Protein AF-A0A0P7ZWJ6-F1 (afdb_monomer_lite)

pLDDT: mean 78.64, std 19.69, range [28.39, 96.44]

Foldseek 3Di:
DDDDDDDDDDDDDPDDDPDPDDPPDDDPLQPQFDVVLLVVLLVLLQCLLVPPDPVSVVVSLVVSLVSVVPGDPSLADQDDPDDGPPPVLLVVLLVQLSVVLNCQQQLVDDDDDDSVVSHDHVVVVDGGSSVSSRVSSVVSSVVVVVVVVVVVVVVVVVVVVVPPPDDDPDLLVVQVCCLVPVVVCQQVPAFLAVPDPPTHTNSNLSVVVSVCVVVVHDDDLVNSCVVVVHDSVSSVCCVVPPNVVVVVVVVVVSD

Sequence (255 aa):
MDKFERSMGQEMGQTMSSSPQSRTAKMTHEDKCPPEIHEQLKDIFRRALQAESPEECKRLRREGLNMMMNAPKECFWRGYAPHYEEDLLYVDASLDAWDYIERKIYGDIRGSGTAEEKAYDPDKGDASPLTLWNINCKGAYEDNRQERRDLIQETRLEAGEMAQADDEPSRLEKVRQEFELDPTGALKTNFVRQTPPPPITVQSVLLRIYDYASCGEKWTLKRLAEEFNVSPGVMNGAWSRTIRPLLAQMGDRLC

Structure (mmCIF, N/CA/C/O backbone):
data_AF-A0A0P7ZWJ6-F1
#
_entry.id   AF-A0A0P7ZWJ6-F1
#
loop_
_atom_site.group_PDB
_atom_site.id
_atom_site.type_symbol
_atom_site.label_atom_id
_atom_site.label_alt_id
_atom_site.label_comp_id
_atom_site.label_asym_id
_atom_site.label_entity_id
_atom_site.label_seq_id
_atom_site.pdbx_PDB_ins_code
_atom_site.Cartn_x
_atom_site.Cartn_y
_atom_site.Cartn_z
_atom_site.occupancy
_atom_site.B_iso_or_equiv
_atom_site.auth_seq_id
_atom_site.auth_comp_id
_atom_site.auth_asym_id
_atom_site.auth_atom_id
_atom_site.pdbx_PDB_model_num
ATOM 1 N N . MET A 1 1 ? -52.910 55.884 5.438 1.00 39.28 1 MET A N 1
ATOM 2 C CA . MET A 1 1 ? -51.696 56.540 4.916 1.00 39.28 1 MET A CA 1
ATOM 3 C C . MET A 1 1 ? -50.565 56.209 5.865 1.00 39.28 1 MET A C 1
ATOM 5 O O . MET A 1 1 ? -50.786 56.206 7.069 1.00 39.28 1 MET A O 1
ATOM 9 N N . ASP A 1 2 ? -49.456 55.776 5.288 1.00 36.66 2 ASP A N 1
ATOM 10 C CA . ASP A 1 2 ? -48.720 54.570 5.665 1.00 36.66 2 ASP A CA 1
ATOM 11 C C . ASP A 1 2 ? -47.867 54.606 6.936 1.00 36.66 2 ASP A C 1
ATOM 13 O O . ASP A 1 2 ? -47.360 55.640 7.369 1.00 36.66 2 ASP A O 1
ATOM 17 N N . LYS A 1 3 ? -47.723 53.407 7.516 1.00 40.66 3 LYS A N 1
ATOM 18 C CA . LYS A 1 3 ? -46.881 53.083 8.667 1.00 40.66 3 LYS A CA 1
ATOM 19 C C . LYS A 1 3 ? -45.453 52.766 8.221 1.00 40.66 3 LYS A C 1
ATOM 21 O O . LYS A 1 3 ? -45.231 51.991 7.298 1.00 40.66 3 LYS A O 1
ATOM 26 N N . PHE A 1 4 ? -44.516 53.333 8.970 1.00 38.31 4 PHE A N 1
ATOM 27 C CA . PHE A 1 4 ? -43.123 52.921 9.097 1.00 38.31 4 PHE A CA 1
ATOM 28 C C . PHE A 1 4 ? -43.006 51.459 9.544 1.00 38.31 4 PHE A C 1
ATOM 30 O O . PHE A 1 4 ? -43.559 51.120 10.585 1.00 38.31 4 PHE A O 1
ATOM 37 N N . GLU A 1 5 ? -42.174 50.667 8.867 1.00 45.62 5 GLU A N 1
ATOM 38 C CA . GLU A 1 5 ? -41.465 49.534 9.471 1.00 45.62 5 GLU A CA 1
ATOM 39 C C . GLU A 1 5 ? -40.077 49.371 8.833 1.00 45.62 5 GLU A C 1
ATOM 41 O O . GLU A 1 5 ? -39.897 49.440 7.618 1.00 45.62 5 GLU A O 1
ATOM 46 N N . ARG A 1 6 ? -39.081 49.215 9.710 1.00 40.50 6 ARG A N 1
ATOM 47 C CA . ARG A 1 6 ? -37.692 48.868 9.404 1.00 40.50 6 ARG A CA 1
ATOM 48 C C . ARG A 1 6 ? -37.638 47.412 8.949 1.00 40.50 6 ARG A C 1
ATOM 50 O O . ARG A 1 6 ? -38.261 46.572 9.586 1.00 40.50 6 ARG A O 1
ATOM 57 N N . SER A 1 7 ? -36.774 47.087 7.992 1.00 37.03 7 SER A N 1
ATOM 58 C CA . SER A 1 7 ? -36.207 45.740 7.936 1.00 37.03 7 SER A CA 1
ATOM 59 C C . SER A 1 7 ? -34.775 45.772 7.418 1.00 37.03 7 SER A C 1
ATOM 61 O O . SER A 1 7 ? -34.486 46.325 6.358 1.00 37.03 7 SER A O 1
ATOM 63 N N . MET A 1 8 ? -33.885 45.216 8.238 1.00 37.03 8 MET A N 1
ATOM 64 C CA . MET A 1 8 ? -32.505 44.891 7.916 1.00 37.03 8 MET A CA 1
ATOM 65 C C . MET A 1 8 ? -32.507 43.658 7.008 1.00 37.03 8 MET A C 1
ATOM 67 O O . MET A 1 8 ? -33.021 42.614 7.398 1.00 37.03 8 MET A O 1
ATOM 71 N N . GLY A 1 9 ? -31.928 43.775 5.814 1.00 34.34 9 GLY A N 1
ATOM 72 C CA . GLY A 1 9 ? -31.655 42.643 4.930 1.00 34.34 9 GLY A CA 1
ATOM 73 C C . GLY A 1 9 ? -30.191 42.240 5.044 1.00 34.34 9 GLY A C 1
ATOM 74 O O . GLY A 1 9 ? -29.324 42.944 4.536 1.00 34.34 9 GLY A O 1
ATOM 75 N N . GLN A 1 10 ? -29.947 41.139 5.752 1.00 36.03 10 GLN A N 1
ATOM 76 C CA . GLN A 1 10 ? -28.667 40.448 5.890 1.00 36.03 10 GLN A CA 1
ATOM 77 C C . GLN A 1 10 ? -28.171 39.842 4.569 1.00 36.03 10 GLN A C 1
ATOM 79 O O . GLN A 1 10 ? -28.947 39.339 3.758 1.00 36.03 10 GLN A O 1
ATOM 84 N N . GLU A 1 11 ? -26.846 39.840 4.442 1.00 35.62 11 GLU A N 1
ATOM 85 C CA . GLU A 1 11 ? -26.024 39.017 3.558 1.00 35.62 11 GLU A CA 1
ATOM 86 C C . GLU A 1 11 ? -26.292 37.516 3.745 1.00 35.62 11 GLU A C 1
ATOM 88 O O . GLU A 1 11 ? -26.314 37.057 4.881 1.00 35.62 11 GLU A O 1
ATOM 93 N N . MET A 1 12 ? -26.389 36.757 2.647 1.00 37.91 12 MET A N 1
ATOM 94 C CA . MET A 1 12 ? -25.885 35.379 2.473 1.00 37.91 12 MET A CA 1
ATOM 95 C C . MET A 1 12 ? -25.783 35.167 0.947 1.00 37.91 12 MET A C 1
ATOM 97 O O . MET A 1 12 ? -26.774 35.287 0.238 1.00 37.91 12 MET A O 1
ATOM 101 N N . GLY A 1 13 ? -24.613 35.008 0.329 1.00 32.47 13 GLY A N 1
ATOM 102 C CA . GLY A 1 13 ? -23.620 33.992 0.654 1.00 32.47 13 GLY A CA 1
ATOM 103 C C . GLY A 1 13 ? -23.947 32.711 -0.119 1.00 32.47 13 GLY A C 1
ATOM 104 O O . GLY A 1 13 ? -24.379 31.733 0.474 1.00 32.47 13 GLY A O 1
ATOM 105 N N . GLN A 1 14 ? -23.794 32.726 -1.450 1.00 29.70 14 GLN A N 1
ATOM 106 C CA . GLN A 1 14 ? -23.803 31.506 -2.264 1.00 29.70 14 GLN A CA 1
ATOM 107 C C . GLN A 1 14 ? -22.479 30.769 -2.041 1.00 29.70 14 GLN A C 1
ATOM 109 O O . GLN A 1 14 ? -21.495 31.006 -2.737 1.00 29.70 14 GLN A O 1
ATOM 114 N N . THR A 1 15 ? -22.442 29.885 -1.051 1.00 32.25 15 THR A N 1
ATOM 115 C CA . THR A 1 15 ? -21.405 28.860 -0.943 1.00 32.25 15 THR A CA 1
ATOM 116 C C . THR A 1 15 ? -21.879 27.620 -1.690 1.00 32.25 15 THR A C 1
ATOM 118 O O . THR A 1 15 ? -22.895 27.007 -1.361 1.00 32.25 15 THR A O 1
ATOM 121 N N . MET A 1 16 ? -21.148 27.265 -2.748 1.00 30.73 16 MET A N 1
ATOM 122 C CA . MET A 1 16 ? -21.316 25.989 -3.430 1.00 30.73 16 MET A CA 1
ATOM 123 C C . MET A 1 16 ? -20.999 24.862 -2.445 1.00 30.73 16 MET A C 1
ATOM 125 O O . MET A 1 16 ? -19.859 24.686 -2.022 1.00 30.73 16 MET A O 1
ATOM 129 N N . SER A 1 17 ? -22.030 24.109 -2.075 1.00 28.95 17 SER A N 1
ATOM 130 C CA . SER A 1 17 ? -21.909 22.837 -1.376 1.00 28.95 17 SER A CA 1
ATOM 131 C C . SER A 1 17 ? -21.446 21.779 -2.378 1.00 28.95 17 SER A C 1
ATOM 133 O O . SER A 1 17 ? -22.243 21.223 -3.134 1.00 28.95 17 SER A O 1
ATOM 135 N N . SER A 1 18 ? -20.144 21.509 -2.420 1.00 28.77 18 SER A N 1
ATOM 136 C CA . SER A 1 18 ? -19.614 20.282 -3.010 1.00 28.77 18 SER A CA 1
ATOM 137 C C . SER A 1 18 ? -19.770 19.153 -1.990 1.00 28.77 18 SER A C 1
ATOM 139 O O . SER A 1 18 ? -18.940 18.944 -1.109 1.00 28.77 18 SER A O 1
ATOM 141 N N . SER A 1 19 ? -20.881 18.425 -2.098 1.00 28.39 19 SER A N 1
ATOM 142 C CA . SER A 1 19 ? -21.042 17.125 -1.440 1.00 28.39 19 SER A CA 1
ATOM 143 C C . SER A 1 19 ? -19.984 16.145 -1.973 1.00 28.39 19 SER A C 1
ATOM 145 O O . SER A 1 19 ? -19.849 16.031 -3.196 1.00 28.39 19 SER A O 1
ATOM 147 N N . PRO A 1 20 ? -19.257 15.403 -1.120 1.00 36.00 20 PRO A N 1
ATOM 148 C CA . PRO A 1 20 ? -18.399 14.331 -1.591 1.00 36.00 20 PRO A CA 1
ATOM 149 C C . PRO A 1 20 ? -19.284 13.189 -2.090 1.00 36.00 20 PRO A C 1
ATOM 151 O O . PRO A 1 20 ? -20.004 12.543 -1.329 1.00 36.00 20 PRO A O 1
ATOM 154 N N . GLN A 1 21 ? -19.255 12.974 -3.404 1.00 33.72 21 GLN A N 1
ATOM 155 C CA . GLN A 1 21 ? -19.899 11.841 -4.046 1.00 33.72 21 GLN A CA 1
ATOM 156 C C . GLN A 1 21 ? -19.338 10.540 -3.473 1.00 33.72 21 GLN A C 1
ATOM 158 O O . GLN A 1 21 ? -18.137 10.273 -3.516 1.00 33.72 21 GLN A O 1
ATOM 163 N N . SER A 1 22 ? -20.265 9.739 -2.956 1.00 38.66 22 SER A N 1
ATOM 164 C CA . SER A 1 22 ? -20.103 8.344 -2.575 1.00 38.66 22 SER A CA 1
ATOM 165 C C . SER A 1 22 ? -19.371 7.573 -3.683 1.00 38.66 22 SER A C 1
ATOM 167 O O . SER A 1 22 ? -19.931 7.285 -4.742 1.00 38.66 22 SER A O 1
ATOM 169 N N . ARG A 1 23 ? -18.088 7.267 -3.463 1.00 35.44 23 ARG A N 1
ATOM 170 C CA . ARG A 1 23 ? -17.309 6.361 -4.314 1.00 35.44 23 ARG A CA 1
ATOM 171 C C . ARG A 1 23 ? -17.569 4.925 -3.867 1.00 35.44 23 ARG A C 1
ATOM 173 O O . ARG A 1 23 ? -16.736 4.310 -3.216 1.00 35.44 23 ARG A O 1
ATOM 180 N N . THR A 1 24 ? -18.705 4.354 -4.250 1.00 41.38 24 THR A N 1
ATOM 181 C CA . THR A 1 24 ? -18.837 2.890 -4.295 1.00 41.38 24 THR A CA 1
ATOM 182 C C . THR A 1 24 ? -18.151 2.385 -5.562 1.00 41.38 24 THR A C 1
ATOM 184 O O . THR A 1 24 ? -18.790 2.149 -6.589 1.00 41.38 24 THR A O 1
ATOM 187 N N . ALA A 1 25 ? -16.822 2.271 -5.514 1.00 35.44 25 ALA A N 1
ATOM 188 C CA . ALA A 1 25 ? -16.060 1.542 -6.516 1.00 35.44 25 ALA A CA 1
ATOM 189 C C . ALA A 1 25 ? -16.210 0.040 -6.238 1.00 35.44 25 ALA A C 1
ATOM 191 O O . ALA A 1 25 ? -15.808 -0.447 -5.185 1.00 35.44 25 ALA A O 1
ATOM 192 N N . LYS A 1 26 ? -16.802 -0.696 -7.185 1.00 39.00 26 LYS A N 1
ATOM 193 C CA . LYS A 1 26 ? -16.874 -2.163 -7.166 1.00 39.00 26 LYS A CA 1
ATOM 194 C C . LYS A 1 26 ? -15.449 -2.738 -7.173 1.00 39.00 26 LYS A C 1
ATOM 196 O O . LYS A 1 26 ? -14.786 -2.706 -8.208 1.00 39.00 26 LYS A O 1
ATOM 201 N N . MET A 1 27 ? -14.976 -3.244 -6.034 1.00 41.53 27 MET A N 1
ATOM 202 C CA . MET A 1 27 ? -13.703 -3.962 -5.918 1.00 41.53 27 MET A CA 1
ATOM 203 C C . MET A 1 27 ? -13.916 -5.446 -6.235 1.00 41.53 27 MET A C 1
ATOM 205 O O . MET A 1 27 ? -14.435 -6.205 -5.433 1.00 41.53 27 MET A O 1
ATOM 209 N N . THR A 1 28 ? -13.486 -5.890 -7.414 1.00 41.62 28 THR A N 1
ATOM 210 C CA . THR A 1 28 ? -13.572 -7.294 -7.859 1.00 41.62 28 THR A CA 1
ATOM 211 C C . THR A 1 28 ? -12.384 -8.144 -7.386 1.00 41.62 28 THR A C 1
ATOM 213 O O . THR A 1 28 ? -11.823 -8.916 -8.158 1.00 41.62 28 THR A O 1
ATOM 216 N N . HIS A 1 29 ? -11.959 -7.988 -6.131 1.00 41.78 29 HIS A N 1
ATOM 217 C CA . HIS A 1 29 ? -10.869 -8.788 -5.552 1.00 41.78 29 HIS A CA 1
ATOM 218 C C . HIS A 1 29 ? -11.116 -9.191 -4.084 1.00 41.78 29 HIS A C 1
ATOM 220 O O . HIS A 1 29 ? -10.176 -9.605 -3.409 1.00 41.78 29 HIS A O 1
ATOM 226 N N . GLU A 1 30 ? -12.361 -9.066 -3.603 1.00 46.19 30 GLU A N 1
ATOM 227 C CA . GLU A 1 30 ? -12.740 -9.230 -2.188 1.00 46.19 30 GLU A CA 1
ATOM 228 C C . GLU A 1 30 ? -12.826 -10.692 -1.699 1.00 46.19 30 GLU A C 1
ATOM 230 O O . GLU A 1 30 ? -12.721 -10.934 -0.501 1.00 46.19 30 GLU A O 1
ATOM 235 N N . ASP A 1 31 ? -12.892 -11.694 -2.577 1.00 52.22 31 ASP A N 1
ATOM 236 C CA . ASP A 1 31 ? -13.190 -13.078 -2.161 1.00 52.22 31 ASP A CA 1
ATOM 237 C C . ASP A 1 31 ? -11.956 -13.908 -1.754 1.00 52.22 31 ASP A C 1
ATOM 239 O O . ASP A 1 31 ? -11.751 -15.024 -2.238 1.00 52.22 31 ASP A O 1
ATOM 243 N N . LYS A 1 32 ? -11.084 -13.378 -0.889 1.00 69.00 32 LYS A N 1
ATOM 244 C CA . LYS A 1 32 ? -9.974 -14.175 -0.318 1.00 69.00 32 LYS A CA 1
ATOM 245 C C . LYS A 1 32 ? -9.931 -14.229 1.201 1.00 69.00 32 LYS A C 1
ATOM 247 O O . LYS A 1 32 ? -9.350 -15.174 1.731 1.00 69.00 32 LYS A O 1
ATOM 252 N N . CYS A 1 33 ? -10.535 -13.270 1.897 1.00 79.81 33 CYS A N 1
ATOM 253 C CA . CYS A 1 33 ? -10.648 -13.362 3.345 1.00 79.81 33 CYS A CA 1
ATOM 254 C C . CYS A 1 33 ? -11.874 -14.209 3.715 1.00 79.81 33 CYS A C 1
ATOM 256 O O . CYS A 1 33 ? -12.955 -13.953 3.181 1.00 79.81 33 CYS A O 1
ATOM 258 N N . PRO A 1 34 ? -11.743 -15.196 4.616 1.00 85.94 34 PRO A N 1
ATOM 259 C CA . PRO A 1 34 ? -12.895 -15.935 5.115 1.00 85.94 34 PRO A CA 1
ATOM 260 C C . PRO A 1 34 ? -13.941 -14.982 5.727 1.00 85.94 34 PRO A C 1
ATOM 262 O O . PRO A 1 34 ? -13.582 -14.171 6.592 1.00 85.94 34 PRO A O 1
ATOM 265 N N . PRO A 1 35 ? -15.223 -15.053 5.317 1.00 86.38 35 PRO A N 1
ATOM 266 C CA . PRO A 1 35 ? -16.276 -14.169 5.825 1.00 86.38 35 PRO A CA 1
ATOM 267 C C . PRO A 1 35 ? -16.446 -14.274 7.347 1.00 86.38 35 PRO A C 1
ATOM 269 O O . PRO A 1 35 ? -16.821 -13.302 8.000 1.00 86.38 35 PRO A O 1
ATOM 272 N N . GLU A 1 36 ? -16.088 -15.414 7.937 1.00 91.56 36 GLU A N 1
ATOM 273 C CA . GLU A 1 36 ? -16.132 -15.643 9.379 1.00 91.56 36 GLU A CA 1
ATOM 274 C C . GLU A 1 36 ? -15.223 -14.681 10.154 1.00 91.56 36 GLU A C 1
ATOM 276 O O . GLU A 1 36 ? -15.578 -14.265 11.254 1.00 91.56 36 GLU A O 1
ATOM 281 N N . ILE A 1 37 ? -14.073 -14.289 9.591 1.00 91.38 37 ILE A N 1
ATOM 282 C CA . ILE A 1 37 ? -13.154 -13.338 10.237 1.00 91.38 37 ILE A CA 1
ATOM 283 C C . ILE A 1 37 ? -13.793 -11.948 10.293 1.00 91.38 37 ILE A C 1
ATOM 285 O O . ILE A 1 37 ? -13.719 -11.266 11.315 1.00 91.38 37 ILE A O 1
ATOM 289 N N . HIS A 1 38 ? -14.452 -11.536 9.209 1.00 92.44 38 HIS A N 1
ATOM 290 C CA . HIS A 1 38 ? -15.136 -10.249 9.139 1.00 92.44 38 HIS A CA 1
ATOM 291 C C . HIS A 1 38 ? -16.268 -10.148 10.165 1.00 92.44 38 HIS A C 1
ATOM 293 O O . HIS A 1 38 ? -16.380 -9.129 10.849 1.00 92.44 38 HIS A O 1
ATOM 299 N N . GLU A 1 39 ? -17.074 -11.200 10.299 1.00 93.81 39 GLU A N 1
ATOM 300 C CA . GLU A 1 39 ? -18.180 -11.226 11.258 1.00 93.81 39 GLU A CA 1
ATOM 301 C C . GLU A 1 39 ? -17.686 -11.314 12.708 1.00 93.81 39 GLU A C 1
ATOM 303 O O . GLU A 1 39 ? -18.145 -10.546 13.549 1.00 93.81 39 GLU A O 1
ATOM 308 N N . GLN A 1 40 ? -16.663 -12.126 12.996 1.00 95.12 40 GLN A N 1
ATOM 309 C CA . GLN A 1 40 ? -16.050 -12.176 14.330 1.00 95.12 40 GLN A CA 1
ATOM 310 C C . GLN A 1 40 ? -15.484 -10.818 14.767 1.00 95.12 40 GLN A C 1
ATOM 312 O O . GLN A 1 40 ? -15.678 -10.404 15.911 1.00 95.12 40 GLN A O 1
ATOM 317 N N . LEU A 1 41 ? -14.826 -10.088 13.860 1.00 95.25 41 LEU A N 1
ATOM 318 C CA . LEU A 1 41 ? -14.342 -8.739 14.153 1.00 95.25 41 LEU A CA 1
ATOM 319 C C . LEU A 1 41 ? -15.497 -7.789 14.476 1.00 95.25 41 LEU A C 1
ATOM 321 O O . LEU A 1 41 ? -15.444 -7.084 15.485 1.00 95.25 41 LEU A O 1
ATOM 325 N N . LYS A 1 42 ? -16.557 -7.782 13.658 1.00 94.88 42 LYS A N 1
ATOM 326 C CA . LYS A 1 42 ? -17.751 -6.967 13.930 1.00 94.88 42 LYS A CA 1
ATOM 327 C C . LYS A 1 42 ? -18.362 -7.309 15.287 1.00 94.88 42 LYS A C 1
ATOM 329 O O . LYS A 1 42 ? -18.697 -6.393 16.030 1.00 94.88 42 LYS A O 1
ATOM 334 N N . ASP A 1 43 ? -18.450 -8.587 15.638 1.00 96.19 43 ASP A N 1
ATOM 335 C CA . ASP A 1 43 ? -19.002 -9.034 16.917 1.00 96.19 43 ASP A CA 1
ATOM 336 C C . ASP A 1 43 ? -18.173 -8.560 18.114 1.00 96.19 43 ASP A C 1
ATOM 338 O O . ASP A 1 43 ? -18.736 -8.077 19.100 1.00 96.19 43 ASP A O 1
ATOM 342 N N . ILE A 1 44 ? -16.840 -8.634 18.032 1.00 96.44 44 ILE A N 1
ATOM 343 C CA . ILE A 1 44 ? -15.949 -8.120 19.083 1.00 96.44 44 ILE A CA 1
ATOM 344 C C . ILE A 1 44 ? -16.172 -6.619 19.288 1.00 96.44 44 ILE A C 1
ATOM 346 O O . ILE A 1 44 ? -16.336 -6.165 20.422 1.00 96.44 44 ILE A O 1
ATOM 350 N N . PHE A 1 45 ? -16.217 -5.841 18.205 1.00 95.31 45 PHE A N 1
ATOM 351 C CA . PHE A 1 45 ? -16.402 -4.394 18.304 1.00 95.31 45 PHE A CA 1
ATOM 352 C C . PHE A 1 45 ? -17.823 -4.001 18.719 1.00 95.31 45 PHE A C 1
ATOM 354 O O . PHE A 1 45 ? -17.978 -3.058 19.493 1.00 95.31 45 PHE A O 1
ATOM 361 N N . ARG A 1 46 ? -18.851 -4.761 18.326 1.00 95.12 46 ARG A N 1
ATOM 362 C CA . ARG A 1 46 ? -20.218 -4.582 18.836 1.00 95.12 46 ARG A CA 1
ATOM 363 C C . ARG A 1 46 ? -20.276 -4.799 20.347 1.00 95.12 46 ARG A C 1
ATOM 365 O O . ARG A 1 46 ? -20.823 -3.970 21.070 1.00 95.12 46 ARG A O 1
ATOM 372 N N . ARG A 1 47 ? -19.640 -5.864 20.847 1.00 96.06 47 ARG A N 1
ATOM 373 C CA . ARG A 1 47 ? -19.509 -6.107 22.293 1.00 96.06 47 ARG A CA 1
ATOM 374 C C . ARG A 1 47 ? -18.737 -4.989 22.990 1.00 96.06 47 ARG A C 1
ATOM 376 O O . ARG A 1 47 ? -19.082 -4.636 24.110 1.00 96.06 47 ARG A O 1
ATOM 383 N N . ALA A 1 48 ? -17.723 -4.414 22.342 1.00 94.06 48 ALA A N 1
ATOM 384 C CA . ALA A 1 48 ? -16.966 -3.295 22.900 1.00 94.06 48 ALA A CA 1
ATOM 385 C C . ALA A 1 48 ? -17.820 -2.026 23.067 1.00 94.06 48 ALA A C 1
ATOM 387 O O . ALA A 1 48 ? -17.629 -1.298 24.039 1.00 94.06 48 ALA A O 1
ATOM 388 N N . LEU A 1 49 ? -18.761 -1.768 22.151 1.00 91.44 49 LEU A N 1
ATOM 389 C CA . LEU A 1 49 ? -19.719 -0.657 22.253 1.00 91.44 49 LEU A CA 1
ATOM 390 C C . LEU A 1 49 ? -20.769 -0.880 23.347 1.00 91.44 49 LEU A C 1
ATOM 392 O O . LEU A 1 49 ? -21.237 0.077 23.953 1.00 91.44 49 LEU A O 1
ATOM 396 N N . GLN A 1 50 ? -21.123 -2.139 23.602 1.00 92.69 50 GLN A N 1
ATOM 397 C CA . GLN A 1 50 ? -22.108 -2.541 24.612 1.00 92.69 50 GLN A CA 1
ATOM 398 C C . GLN A 1 50 ? -21.488 -2.816 25.992 1.00 92.69 50 GLN A C 1
ATOM 400 O O . GLN A 1 50 ? -22.200 -3.191 26.921 1.00 92.69 50 GLN A O 1
ATOM 405 N N . ALA A 1 51 ? -20.169 -2.672 26.133 1.00 93.44 51 ALA A N 1
ATOM 406 C CA . ALA A 1 51 ? -19.469 -2.973 27.371 1.00 93.44 51 ALA A CA 1
ATOM 407 C C . ALA A 1 51 ? -19.884 -2.007 28.490 1.00 93.44 51 ALA A C 1
ATOM 409 O O . ALA A 1 51 ? -19.832 -0.789 28.334 1.00 93.44 51 ALA A O 1
ATOM 410 N N . GLU A 1 52 ? -20.238 -2.561 29.649 1.00 90.69 52 GLU A N 1
ATOM 411 C CA . GLU A 1 52 ? -20.680 -1.780 30.811 1.00 90.69 52 GLU A CA 1
ATOM 412 C C . GLU A 1 52 ? -19.534 -1.009 31.486 1.00 90.69 52 GLU A C 1
ATOM 414 O O . GLU A 1 52 ? -19.780 -0.024 32.182 1.00 90.69 52 GLU A O 1
ATOM 419 N N . SER A 1 53 ? -18.279 -1.437 31.287 1.00 95.12 53 SER A N 1
ATOM 420 C CA . SER A 1 53 ? -17.096 -0.803 31.877 1.00 95.12 53 SER A CA 1
ATOM 421 C C . SER A 1 53 ? -16.082 -0.317 30.828 1.00 95.12 53 SER A C 1
ATOM 423 O O . SER A 1 53 ? -15.865 -0.979 29.803 1.00 95.12 53 SER A O 1
ATOM 425 N N . PRO A 1 54 ? -15.391 0.812 31.087 1.00 91.56 54 PRO A N 1
ATOM 426 C CA . PRO A 1 54 ? -14.316 1.303 30.224 1.00 91.56 54 PRO A CA 1
ATOM 427 C C . PRO A 1 54 ? -13.160 0.308 30.060 1.00 91.56 54 PRO A C 1
ATOM 429 O O . PRO A 1 54 ? -12.537 0.245 28.999 1.00 91.56 54 PRO A O 1
ATOM 432 N N . GLU A 1 55 ? -12.854 -0.467 31.099 1.00 94.00 55 GLU A N 1
ATOM 433 C CA . GLU A 1 55 ? -11.807 -1.487 31.086 1.00 94.00 55 GLU A CA 1
ATOM 434 C C . GLU A 1 55 ? -12.150 -2.624 30.122 1.00 94.00 55 GLU A C 1
ATOM 436 O O . GLU A 1 55 ? -11.303 -3.031 29.324 1.00 94.00 55 GLU A O 1
ATOM 441 N N . GLU A 1 56 ? -13.397 -3.098 30.151 1.00 94.44 56 GLU A N 1
ATOM 442 C CA . GLU A 1 56 ? -13.874 -4.156 29.261 1.00 94.44 56 GLU A CA 1
ATOM 443 C C . GLU A 1 56 ? -13.948 -3.667 27.810 1.00 94.44 56 GLU A C 1
ATOM 445 O O . GLU A 1 56 ? -13.484 -4.357 26.901 1.00 94.44 56 GLU A O 1
ATOM 450 N N . CYS A 1 57 ? -14.419 -2.435 27.595 1.00 92.75 57 CYS A N 1
ATOM 451 C CA . CYS A 1 57 ? -14.401 -1.781 26.287 1.00 92.75 57 CYS A CA 1
ATOM 452 C C . CYS A 1 57 ? -12.977 -1.749 25.697 1.00 92.75 57 CYS A C 1
ATOM 454 O O . CYS A 1 57 ? -12.750 -2.189 24.567 1.00 92.75 57 CYS A O 1
ATOM 456 N N . LYS A 1 58 ? -11.982 -1.303 26.480 1.00 92.62 58 LYS A N 1
ATOM 457 C CA . LYS A 1 58 ? -10.568 -1.280 26.062 1.00 92.62 58 LYS A CA 1
ATOM 458 C C . LYS A 1 58 ? -10.020 -2.679 25.785 1.00 92.62 58 LYS A C 1
ATOM 460 O O . LYS A 1 58 ? -9.301 -2.867 24.802 1.00 92.62 58 LYS A O 1
ATOM 465 N N . ARG A 1 59 ? -10.349 -3.660 26.631 1.00 95.94 59 ARG A N 1
ATOM 466 C CA . ARG A 1 59 ? -9.923 -5.056 26.463 1.00 95.94 59 ARG A CA 1
ATOM 467 C C . ARG A 1 59 ? -10.446 -5.636 25.149 1.00 95.94 59 ARG A C 1
ATOM 469 O O . ARG A 1 59 ? -9.656 -6.196 24.395 1.00 95.94 59 ARG A O 1
ATOM 476 N N . LEU A 1 60 ? -11.734 -5.451 24.859 1.00 96.25 60 LEU A N 1
ATOM 477 C CA . LEU A 1 60 ? -12.379 -5.927 23.633 1.00 96.25 60 LEU A CA 1
ATOM 478 C C . LEU A 1 60 ? -11.841 -5.217 22.384 1.00 96.25 60 LEU A C 1
ATOM 480 O O . LEU A 1 60 ? -11.561 -5.873 21.385 1.00 96.25 60 LEU A O 1
ATOM 484 N N . ARG A 1 61 ? -11.595 -3.901 22.438 1.00 94.06 61 ARG A N 1
ATOM 485 C CA . ARG A 1 61 ? -10.943 -3.180 21.326 1.00 94.06 61 ARG A CA 1
ATOM 486 C C . ARG A 1 61 ? -9.553 -3.742 21.019 1.00 94.06 61 ARG A C 1
ATOM 488 O O . ARG A 1 61 ? -9.227 -3.974 19.858 1.00 94.06 61 ARG A O 1
ATOM 495 N N . ARG A 1 62 ? -8.750 -4.015 22.055 1.00 93.81 62 ARG A N 1
ATOM 496 C CA . ARG A 1 62 ? -7.435 -4.657 21.903 1.00 93.81 62 ARG A CA 1
ATOM 497 C C . ARG A 1 62 ? -7.553 -6.090 21.377 1.00 93.81 62 ARG A C 1
ATOM 499 O O . ARG A 1 62 ? -6.727 -6.495 20.570 1.00 93.81 62 ARG A O 1
ATOM 506 N N . GLU A 1 63 ? -8.558 -6.846 21.811 1.00 95.75 63 GLU A N 1
ATOM 507 C CA . GLU A 1 63 ? -8.853 -8.188 21.294 1.00 95.75 63 GLU A CA 1
ATOM 508 C C . GLU A 1 63 ? -9.136 -8.150 19.785 1.00 95.75 63 GLU A C 1
ATOM 510 O O . GLU A 1 63 ? -8.515 -8.899 19.033 1.00 95.75 63 GLU A O 1
ATOM 515 N N . GLY A 1 64 ? -9.973 -7.213 19.330 1.00 94.75 64 GLY A N 1
ATOM 516 C CA . GLY A 1 64 ? -10.273 -7.015 17.911 1.00 94.75 64 GLY A CA 1
ATOM 517 C C . GLY A 1 64 ? -9.044 -6.608 17.093 1.00 94.75 64 GLY A C 1
ATOM 518 O O . GLY A 1 64 ? -8.777 -7.202 16.052 1.00 94.75 64 GLY A O 1
ATOM 519 N N . LEU A 1 65 ? -8.239 -5.661 17.590 1.00 93.44 65 LEU A N 1
ATOM 520 C CA . LEU A 1 65 ? -6.974 -5.268 16.951 1.00 93.44 65 LEU A CA 1
ATOM 521 C C . LEU A 1 65 ? -5.986 -6.438 16.859 1.00 93.44 65 LEU A C 1
ATOM 523 O O . LEU A 1 65 ? -5.390 -6.667 15.810 1.00 93.44 65 LEU A O 1
ATOM 527 N N . ASN A 1 66 ? -5.839 -7.217 17.933 1.00 93.69 66 ASN A N 1
ATOM 528 C CA . ASN A 1 66 ? -4.992 -8.408 17.930 1.00 93.69 66 ASN A CA 1
ATOM 529 C C . ASN A 1 66 ? -5.495 -9.450 16.930 1.00 93.69 66 ASN A C 1
ATOM 531 O O . ASN A 1 66 ? -4.686 -10.073 16.247 1.00 93.69 66 ASN A O 1
ATOM 535 N N . MET A 1 67 ? -6.809 -9.639 16.824 1.00 93.31 67 MET A N 1
ATOM 536 C CA . MET A 1 67 ? -7.387 -10.539 15.833 1.00 93.31 67 MET A CA 1
ATOM 537 C C . MET A 1 67 ? -7.084 -10.064 14.408 1.00 93.31 67 MET A C 1
ATOM 539 O O . MET A 1 67 ? -6.682 -10.880 13.583 1.00 93.31 67 MET A O 1
ATOM 543 N N . MET A 1 68 ? -7.201 -8.760 14.130 1.00 93.81 68 MET A N 1
ATOM 544 C CA . MET A 1 68 ? -6.801 -8.199 12.836 1.00 93.81 68 MET A CA 1
ATOM 545 C C . MET A 1 68 ? -5.320 -8.451 12.554 1.00 93.81 68 MET A C 1
ATOM 547 O O . MET A 1 68 ? -5.000 -8.987 11.504 1.00 93.81 68 MET A O 1
ATOM 551 N N . MET A 1 69 ? -4.414 -8.127 13.483 1.00 90.25 69 MET A N 1
ATOM 552 C CA . MET A 1 69 ? -2.966 -8.311 13.287 1.00 90.25 69 MET A CA 1
ATOM 553 C C . MET A 1 69 ? -2.562 -9.774 13.044 1.00 90.25 69 MET A C 1
ATOM 555 O O . MET A 1 69 ? -1.559 -10.029 12.385 1.00 90.25 69 MET A O 1
ATOM 559 N N . ASN A 1 70 ? -3.336 -10.730 13.565 1.00 90.75 70 ASN A N 1
ATOM 560 C CA . ASN A 1 70 ? -3.118 -12.164 13.364 1.00 90.75 70 ASN A CA 1
ATOM 561 C C . ASN A 1 70 ? -3.930 -12.749 12.195 1.00 90.75 70 ASN A C 1
ATOM 563 O O . ASN A 1 70 ? -3.898 -13.964 11.980 1.00 90.75 70 ASN A O 1
ATOM 567 N N . ALA A 1 71 ? -4.677 -11.928 11.452 1.00 89.94 71 ALA A N 1
ATOM 568 C CA . ALA A 1 71 ? -5.429 -12.398 10.300 1.00 89.94 71 ALA A CA 1
ATOM 569 C C . ALA A 1 71 ? -4.474 -12.904 9.196 1.00 89.94 71 ALA A C 1
ATOM 571 O O . ALA A 1 71 ? -3.350 -12.408 9.064 1.00 89.94 71 ALA A O 1
ATOM 572 N N . PRO A 1 72 ? -4.898 -13.882 8.373 1.00 87.38 72 PRO A N 1
ATOM 573 C CA . PRO A 1 72 ? -4.095 -14.362 7.253 1.00 87.38 72 PRO A CA 1
ATOM 574 C C . PRO A 1 72 ? -3.702 -13.226 6.300 1.00 87.38 72 PRO A C 1
ATOM 576 O O . PRO A 1 72 ? -4.497 -12.323 6.036 1.00 87.38 72 PRO A O 1
ATOM 579 N N . LYS A 1 73 ? -2.501 -13.298 5.708 1.00 83.81 73 LYS A N 1
ATOM 580 C CA . LYS A 1 73 ? -2.007 -12.300 4.735 1.00 83.81 73 LYS A CA 1
ATOM 581 C C . LYS A 1 73 ? -2.944 -12.125 3.531 1.00 83.81 73 LYS A C 1
ATOM 583 O O . LYS A 1 73 ? -2.843 -11.163 2.781 1.00 83.81 73 LYS A O 1
ATOM 588 N N . GLU A 1 74 ? -3.789 -13.109 3.247 1.00 84.06 74 GLU A N 1
ATOM 589 C CA . GLU A 1 74 ? -4.813 -13.104 2.194 1.00 84.06 74 GLU A CA 1
ATOM 590 C C . GLU A 1 74 ? -5.950 -12.117 2.469 1.00 84.06 74 GLU A C 1
ATOM 592 O O . GLU A 1 74 ? -6.606 -11.690 1.522 1.00 84.06 74 GLU A O 1
ATOM 597 N N . CYS A 1 75 ? -6.170 -11.747 3.733 1.00 86.81 75 CYS A N 1
ATOM 598 C CA . CYS A 1 75 ? -7.197 -10.789 4.130 1.00 86.81 75 CYS A CA 1
ATOM 599 C C . CYS A 1 75 ? -6.814 -9.332 3.858 1.00 86.81 75 CYS A C 1
ATOM 601 O O . CYS A 1 75 ? -7.684 -8.459 3.857 1.00 86.81 75 CYS A O 1
ATOM 603 N N . PHE A 1 76 ? -5.531 -9.080 3.612 1.00 89.06 76 PHE A N 1
ATOM 604 C CA . PHE A 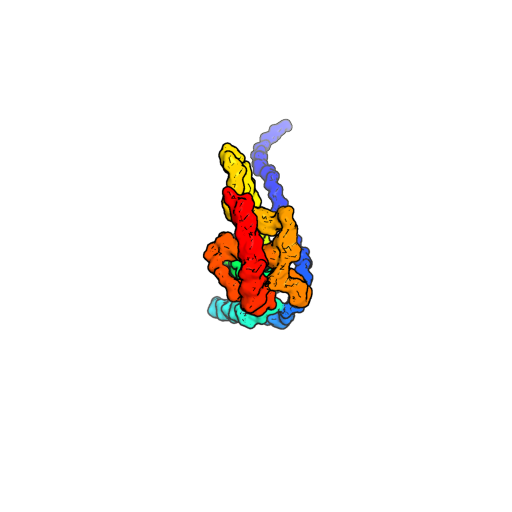1 76 ? -4.992 -7.754 3.368 1.00 89.06 76 PHE A CA 1
ATOM 605 C C . PHE A 1 76 ? -4.812 -7.515 1.873 1.00 89.06 76 PHE A C 1
ATOM 607 O O . PHE A 1 76 ? -4.382 -8.398 1.122 1.00 89.06 76 PHE A O 1
ATOM 614 N N . TRP A 1 77 ? -5.137 -6.304 1.435 1.00 87.69 77 TRP A N 1
ATOM 615 C CA . TRP A 1 77 ? -4.832 -5.839 0.096 1.00 87.69 77 TRP A CA 1
ATOM 616 C C . TRP A 1 77 ? -3.323 -5.893 -0.105 1.00 87.69 77 TRP A C 1
ATOM 618 O O . TRP A 1 77 ? -2.578 -5.371 0.708 1.00 87.69 77 TRP A O 1
ATOM 628 N N . ARG A 1 78 ? -2.877 -6.548 -1.178 1.00 77.62 78 ARG A N 1
ATOM 629 C CA . ARG A 1 78 ? -1.459 -6.858 -1.382 1.00 77.62 78 ARG A CA 1
ATOM 630 C C . ARG A 1 78 ? -0.741 -5.870 -2.294 1.00 77.62 78 ARG A C 1
ATOM 632 O O . ARG A 1 78 ? 0.366 -6.175 -2.677 1.00 77.62 78 ARG A O 1
ATOM 639 N N . GLY A 1 79 ? -1.328 -4.749 -2.709 1.00 74.12 79 GLY A N 1
ATOM 640 C CA . GLY A 1 79 ? -0.707 -3.889 -3.727 1.00 74.12 79 GLY A CA 1
ATOM 641 C C . GLY A 1 79 ? -0.965 -4.340 -5.174 1.00 74.12 79 GLY A C 1
ATOM 642 O O . GLY A 1 79 ? -1.823 -5.188 -5.442 1.00 74.12 79 GLY A O 1
ATOM 643 N N . TYR A 1 80 ? -0.214 -3.767 -6.123 1.00 69.44 80 TYR A N 1
ATOM 644 C CA . TYR A 1 80 ? -0.270 -4.099 -7.555 1.00 69.44 80 TYR A CA 1
ATOM 645 C C . TYR A 1 80 ? 0.944 -4.922 -8.009 1.00 69.44 80 TYR A C 1
ATOM 647 O O . TYR A 1 80 ? 2.064 -4.703 -7.560 1.00 69.44 80 TYR A O 1
ATOM 655 N N . ALA A 1 81 ? 0.713 -5.886 -8.909 1.00 52.38 81 ALA A N 1
ATOM 656 C CA . ALA A 1 81 ? 1.761 -6.770 -9.424 1.00 52.38 81 ALA A CA 1
ATOM 657 C C . ALA A 1 81 ? 2.885 -5.980 -10.100 1.00 52.38 81 ALA A C 1
ATOM 659 O O . ALA A 1 81 ? 2.563 -5.015 -10.798 1.00 52.38 81 ALA A O 1
ATOM 660 N N . PRO A 1 82 ? 4.164 -6.403 -9.985 1.00 51.84 82 PRO A N 1
ATOM 661 C CA . PRO A 1 82 ? 4.659 -7.698 -9.489 1.00 51.84 82 PRO A CA 1
ATOM 662 C C . PRO A 1 82 ? 5.431 -7.673 -8.150 1.00 51.84 82 PRO A C 1
ATOM 664 O O . PRO A 1 82 ? 5.856 -8.736 -7.700 1.00 51.84 82 PRO A O 1
ATOM 667 N N . HIS A 1 83 ? 5.619 -6.518 -7.505 1.00 53.22 83 HIS A N 1
ATOM 668 C CA . HIS A 1 83 ? 6.495 -6.379 -6.333 1.00 53.22 83 HIS A CA 1
ATOM 669 C C . HIS A 1 83 ? 5.745 -5.699 -5.189 1.00 53.22 83 HIS A C 1
ATOM 671 O O . HIS A 1 83 ? 5.531 -4.497 -5.213 1.00 53.22 83 HIS A O 1
ATOM 677 N N . TYR A 1 84 ? 5.301 -6.495 -4.221 1.00 59.00 84 TYR A N 1
ATOM 678 C CA . TYR A 1 84 ? 4.278 -6.088 -3.258 1.00 59.00 84 TYR A CA 1
ATOM 679 C C . TYR A 1 84 ? 4.815 -5.871 -1.842 1.00 59.00 84 TYR A C 1
ATOM 681 O O . TYR A 1 84 ? 4.450 -4.911 -1.180 1.00 59.00 84 TYR A O 1
ATOM 689 N N . GLU A 1 85 ? 5.688 -6.765 -1.369 1.00 52.84 85 GLU A N 1
ATOM 690 C CA . GLU A 1 85 ? 6.209 -6.715 0.007 1.00 52.84 85 GLU A CA 1
ATOM 691 C C . GLU A 1 85 ? 7.468 -5.832 0.127 1.00 52.84 85 GLU A C 1
ATOM 693 O O . GLU A 1 85 ? 7.868 -5.490 1.234 1.00 52.84 85 GLU A O 1
ATOM 698 N N . GLU A 1 86 ? 8.064 -5.431 -1.002 1.00 56.47 86 GLU A N 1
ATOM 699 C CA . GLU A 1 86 ? 9.288 -4.611 -1.069 1.00 56.47 86 GLU A CA 1
ATOM 700 C C . GLU A 1 86 ? 9.044 -3.212 -1.666 1.00 56.47 86 GLU A C 1
ATOM 702 O O . GLU A 1 86 ? 9.973 -2.412 -1.773 1.00 56.47 86 GLU A O 1
ATOM 707 N N . ASP A 1 87 ? 7.804 -2.896 -2.061 1.00 77.88 87 ASP A N 1
ATOM 708 C CA . ASP A 1 87 ? 7.452 -1.550 -2.513 1.00 77.88 87 ASP A CA 1
ATOM 709 C C . ASP A 1 87 ? 7.304 -0.632 -1.296 1.00 77.88 87 ASP A C 1
ATOM 711 O O . ASP A 1 87 ? 6.366 -0.769 -0.509 1.00 77.88 87 ASP A O 1
ATOM 715 N N . LEU A 1 88 ? 8.232 0.316 -1.145 1.00 81.44 88 LEU A N 1
ATOM 716 C CA . LEU A 1 88 ? 8.206 1.300 -0.060 1.00 81.44 88 LEU A CA 1
ATOM 717 C C . LEU A 1 88 ? 6.870 2.056 -0.007 1.00 81.44 88 LEU A C 1
ATOM 719 O O . LEU A 1 88 ? 6.375 2.325 1.081 1.00 81.44 88 LEU A O 1
ATOM 723 N N . LEU A 1 89 ? 6.231 2.297 -1.160 1.00 82.94 89 LEU A N 1
ATOM 724 C CA . LEU A 1 89 ? 4.920 2.951 -1.206 1.00 82.94 89 LEU A CA 1
ATOM 725 C C . LEU A 1 89 ? 3.827 2.102 -0.546 1.00 82.94 89 LEU A C 1
ATOM 727 O O . LEU A 1 89 ? 2.902 2.645 0.052 1.00 82.94 89 LEU A O 1
ATOM 731 N N . TYR A 1 90 ? 3.920 0.775 -0.655 1.00 86.19 90 TYR A N 1
ATOM 732 C CA . TYR A 1 90 ? 2.999 -0.144 0.010 1.00 86.19 90 TYR A CA 1
ATOM 733 C C . TYR A 1 90 ? 3.263 -0.213 1.514 1.00 86.19 90 TYR A C 1
ATOM 735 O O . TYR A 1 90 ? 2.312 -0.244 2.292 1.00 86.19 90 TYR A O 1
ATOM 743 N N . VAL A 1 91 ? 4.532 -0.196 1.932 1.00 85.81 91 VAL A N 1
ATOM 744 C CA . VAL A 1 91 ? 4.897 -0.153 3.356 1.00 85.81 91 VAL A CA 1
ATOM 745 C C . VAL A 1 91 ? 4.323 1.100 4.016 1.00 85.81 91 VAL A C 1
ATOM 747 O O . VAL A 1 91 ? 3.641 0.978 5.035 1.00 85.81 91 VAL A O 1
ATOM 750 N N . ASP A 1 92 ? 4.517 2.268 3.404 1.00 87.62 92 ASP A N 1
ATOM 751 C CA . ASP A 1 92 ? 3.998 3.540 3.916 1.00 87.62 92 ASP A CA 1
ATOM 752 C C . ASP A 1 92 ? 2.461 3.534 3.959 1.00 87.62 92 ASP A C 1
ATOM 754 O O . ASP A 1 92 ? 1.861 3.764 5.008 1.00 87.62 92 ASP A O 1
ATOM 758 N N . ALA A 1 93 ? 1.809 3.130 2.865 1.00 90.12 93 ALA A N 1
ATOM 759 C CA . ALA A 1 93 ? 0.350 3.044 2.804 1.00 90.12 93 ALA A CA 1
ATOM 760 C C . ALA A 1 93 ? -0.248 2.040 3.810 1.00 90.12 93 ALA A C 1
ATOM 762 O O . ALA A 1 93 ? -1.351 2.231 4.324 1.00 90.12 93 ALA A O 1
ATOM 763 N N . SER A 1 94 ? 0.461 0.945 4.094 1.00 90.50 94 SER A N 1
ATOM 764 C CA . SER A 1 94 ? 0.085 -0.030 5.122 1.00 90.50 94 SER A CA 1
ATOM 765 C C . SER A 1 94 ? 0.156 0.583 6.522 1.00 90.50 94 SER A C 1
ATOM 767 O O . SER A 1 94 ? -0.738 0.343 7.336 1.00 90.50 94 SER A O 1
ATOM 769 N N . LEU A 1 95 ? 1.197 1.368 6.821 1.00 90.62 95 LEU A N 1
ATOM 770 C CA . LEU A 1 95 ? 1.328 2.066 8.103 1.00 90.62 95 LEU A CA 1
ATOM 771 C C . LEU A 1 95 ? 0.204 3.090 8.295 1.00 90.62 95 LEU A C 1
ATOM 773 O O . LEU A 1 95 ? -0.429 3.096 9.352 1.00 90.62 95 LEU A O 1
ATOM 777 N N . ASP A 1 96 ? -0.107 3.867 7.258 1.00 90.62 96 ASP A N 1
ATOM 778 C CA . ASP A 1 96 ? -1.210 4.834 7.281 1.00 90.62 96 ASP A CA 1
ATOM 779 C C . ASP A 1 96 ? -2.566 4.151 7.499 1.00 90.62 96 ASP A C 1
ATOM 781 O O . ASP A 1 96 ? -3.397 4.618 8.281 1.00 90.62 96 ASP A O 1
ATOM 785 N N . ALA A 1 97 ? -2.790 2.998 6.862 1.00 93.75 97 ALA A N 1
ATOM 786 C CA . ALA A 1 97 ? -4.007 2.218 7.058 1.00 93.75 97 ALA A CA 1
ATOM 787 C C . ALA A 1 97 ? -4.132 1.667 8.489 1.00 93.75 97 ALA A C 1
ATOM 789 O O . ALA A 1 97 ? -5.237 1.634 9.038 1.00 93.75 97 ALA A O 1
ATOM 790 N N . TRP A 1 98 ? -3.024 1.256 9.114 1.00 93.94 98 TRP A N 1
ATOM 791 C CA . TRP A 1 98 ? -3.024 0.831 10.517 1.00 93.94 98 TRP A CA 1
ATOM 792 C C . TRP A 1 98 ? -3.311 1.989 11.477 1.00 93.94 98 TRP A C 1
ATOM 794 O O . TRP A 1 98 ? -4.176 1.838 12.342 1.00 93.94 98 TRP A O 1
ATOM 804 N N . ASP A 1 99 ? -2.662 3.142 11.291 1.00 93.62 99 ASP A N 1
ATOM 805 C CA . ASP A 1 99 ? -2.921 4.353 12.085 1.00 93.62 99 ASP A CA 1
ATOM 806 C C . ASP A 1 99 ? -4.384 4.802 11.949 1.00 93.62 99 ASP A C 1
ATOM 808 O O . ASP A 1 99 ? -5.056 5.076 12.948 1.00 93.62 99 ASP A O 1
ATOM 812 N N . TYR A 1 100 ? -4.927 4.781 10.726 1.00 93.25 100 TYR A N 1
ATOM 813 C CA . TYR A 1 100 ? -6.337 5.074 10.485 1.00 93.25 100 TYR A CA 1
ATOM 814 C C . TYR A 1 100 ? -7.260 4.128 11.256 1.00 93.25 100 TYR A C 1
ATOM 816 O O . TYR A 1 100 ? -8.193 4.590 11.914 1.00 93.25 100 TYR A O 1
ATOM 824 N N . ILE A 1 101 ? -7.031 2.814 11.181 1.00 94.06 101 ILE A N 1
ATOM 825 C CA . ILE A 1 101 ? -7.891 1.826 11.844 1.00 94.06 101 ILE A CA 1
ATOM 826 C C . ILE A 1 101 ? -7.854 1.981 13.357 1.00 94.06 101 ILE A C 1
ATOM 828 O O . ILE A 1 101 ? -8.911 1.956 13.991 1.00 94.06 101 ILE A O 1
ATOM 832 N N . GLU A 1 102 ? -6.673 2.179 13.938 1.00 92.81 102 GLU A N 1
ATOM 833 C CA . GLU A 1 102 ? -6.548 2.401 15.373 1.00 92.81 102 GLU A CA 1
ATOM 834 C C . GLU A 1 102 ? -7.341 3.648 15.788 1.00 92.81 102 GLU A C 1
ATOM 836 O O . GLU A 1 102 ? -8.231 3.568 16.639 1.00 92.81 102 GLU A O 1
ATOM 841 N N . ARG A 1 103 ? -7.137 4.777 15.102 1.00 92.38 103 ARG A N 1
ATOM 842 C CA . ARG A 1 103 ? -7.898 6.009 15.355 1.00 92.38 103 ARG A CA 1
ATOM 843 C C . ARG A 1 103 ? -9.397 5.827 15.153 1.00 92.38 103 ARG A C 1
ATOM 845 O O . ARG A 1 103 ? -10.175 6.298 15.979 1.00 92.38 103 ARG A O 1
ATOM 852 N N . LYS A 1 104 ? -9.823 5.109 14.109 1.00 93.38 104 LYS A N 1
ATOM 853 C CA . LYS A 1 104 ? -11.237 4.802 13.837 1.00 93.38 104 LYS A CA 1
ATOM 854 C C . LYS A 1 104 ? -11.856 4.013 14.976 1.00 93.38 104 LYS A C 1
ATOM 856 O O . LYS A 1 104 ? -12.943 4.356 15.419 1.00 93.38 104 LYS A O 1
ATOM 861 N N . ILE A 1 105 ? -11.164 3.007 15.499 1.00 92.88 105 ILE A N 1
ATOM 862 C CA . ILE A 1 105 ? -11.642 2.198 16.626 1.00 92.88 105 ILE A CA 1
ATOM 863 C C . ILE A 1 105 ? -11.784 3.039 17.902 1.00 92.88 105 ILE A C 1
ATOM 865 O O . ILE A 1 105 ? -12.730 2.841 18.668 1.00 92.88 105 ILE A O 1
ATOM 869 N N . TYR A 1 106 ? -10.877 3.990 18.135 1.00 89.88 106 TYR A N 1
ATOM 870 C CA . TYR A 1 106 ? -10.922 4.860 19.314 1.00 89.88 106 TYR A CA 1
ATOM 871 C C . TYR A 1 106 ? -11.759 6.135 19.142 1.00 89.88 106 TYR A C 1
ATOM 873 O O . TYR A 1 106 ? -12.039 6.793 20.142 1.00 89.88 106 TYR A O 1
ATOM 881 N N . GLY A 1 107 ? -12.201 6.456 17.924 1.00 88.94 107 GLY A N 1
ATOM 882 C CA . GLY A 1 107 ? -12.931 7.689 17.618 1.00 88.94 107 GLY A CA 1
ATOM 883 C C . GLY A 1 107 ? -12.043 8.928 17.460 1.00 88.94 107 GLY A C 1
ATOM 884 O O . GLY A 1 107 ? -12.558 10.043 17.390 1.00 88.94 107 GLY A O 1
ATOM 885 N N . ASP A 1 108 ? -10.724 8.751 17.361 1.00 90.75 108 ASP A N 1
ATOM 886 C CA . ASP A 1 108 ? -9.727 9.825 17.249 1.00 90.75 108 ASP A CA 1
ATOM 887 C C . ASP A 1 108 ? -9.471 10.234 15.787 1.00 90.75 108 ASP A C 1
ATOM 889 O O . ASP A 1 108 ? -8.341 10.358 15.313 1.00 90.75 108 ASP A O 1
ATOM 893 N N . ILE A 1 109 ? -10.552 10.390 15.018 1.00 86.81 109 ILE A N 1
ATOM 894 C CA . ILE A 1 109 ? -10.481 10.862 13.631 1.00 86.81 109 ILE A CA 1
ATOM 895 C C . ILE A 1 109 ? -10.821 12.355 13.570 1.00 86.81 109 ILE A C 1
ATOM 897 O O . ILE A 1 109 ? -11.711 12.869 14.259 1.00 86.81 109 ILE A O 1
ATOM 901 N N . ARG A 1 110 ? -10.117 13.083 12.700 1.00 81.69 110 ARG A N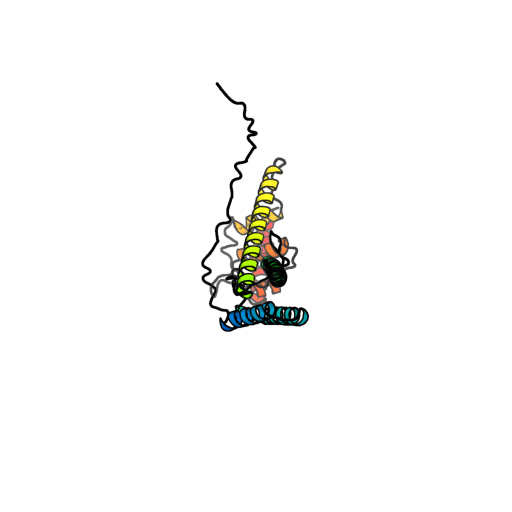 1
ATOM 902 C CA . ARG A 1 110 ? -10.406 14.491 12.394 1.00 81.69 110 ARG A CA 1
ATOM 903 C C . ARG A 1 110 ? -11.796 14.652 11.757 1.00 81.69 110 ARG A C 1
ATOM 905 O O . ARG A 1 110 ? -12.281 13.762 11.070 1.00 81.69 110 ARG A O 1
ATOM 912 N N . GLY A 1 111 ? -12.432 15.804 11.976 1.00 82.44 111 GLY A N 1
ATOM 913 C CA . GLY A 1 111 ? -13.750 16.142 11.416 1.00 82.44 111 GLY A CA 1
ATOM 914 C C . GLY A 1 111 ? -14.745 16.645 12.464 1.00 82.44 111 GLY A C 1
ATOM 915 O O . GLY A 1 111 ? -14.416 16.728 13.649 1.00 82.44 111 GLY A O 1
ATOM 916 N N . SER A 1 112 ? -15.960 16.978 12.034 1.00 80.94 112 SER A N 1
ATOM 917 C CA . SER A 1 112 ? -17.077 17.327 12.922 1.00 80.94 112 SER A CA 1
ATOM 918 C C . SER A 1 112 ? -17.664 16.087 13.607 1.00 80.94 112 SER A C 1
ATOM 920 O O . SER A 1 112 ? -17.594 14.994 13.050 1.00 80.94 112 SER A O 1
ATOM 922 N N . GLY A 1 113 ? -18.259 16.262 14.787 1.00 85.50 113 GLY A N 1
ATOM 923 C CA . GLY A 1 113 ? -18.893 15.189 15.567 1.00 85.50 113 GLY A CA 1
ATOM 924 C C . GLY A 1 113 ? -18.088 14.768 16.797 1.00 85.50 113 GLY A C 1
ATOM 925 O O . GLY A 1 113 ? -16.911 15.129 16.939 1.00 85.50 113 GLY A O 1
ATOM 926 N N . THR A 1 114 ? -18.732 14.029 17.698 1.00 87.25 114 THR A N 1
ATOM 927 C CA . THR A 1 114 ? -18.109 13.532 18.934 1.00 87.25 114 THR A CA 1
ATOM 928 C C . THR A 1 114 ? -17.193 12.334 18.667 1.00 87.25 114 THR A C 1
ATOM 930 O O . THR A 1 114 ? -17.207 11.742 17.585 1.00 87.25 114 THR A O 1
ATOM 933 N N . ALA A 1 115 ? -16.368 11.965 19.650 1.00 84.69 115 ALA A N 1
ATOM 934 C CA . ALA A 1 115 ? -15.512 10.783 19.541 1.00 84.69 115 ALA A CA 1
ATOM 935 C C . ALA A 1 115 ? -16.349 9.500 19.384 1.00 84.69 115 ALA A C 1
ATOM 937 O O . ALA A 1 115 ? -15.999 8.622 18.602 1.00 84.69 115 ALA A O 1
ATOM 938 N N . GLU A 1 116 ? -17.493 9.416 20.062 1.00 83.62 116 GLU A N 1
ATOM 939 C CA . GLU A 1 116 ? -18.423 8.285 19.987 1.00 83.62 116 GLU A CA 1
ATOM 940 C C . GLU A 1 116 ? -19.111 8.189 18.621 1.00 83.62 116 GLU A C 1
ATOM 942 O O . GLU A 1 116 ? -19.345 7.093 18.117 1.00 83.62 116 GLU A O 1
ATOM 947 N N . GLU A 1 117 ? -19.426 9.326 17.997 1.00 85.38 117 GLU A N 1
ATOM 948 C CA . GLU A 1 117 ? -20.010 9.353 16.653 1.00 85.38 117 GLU A CA 1
ATOM 949 C C . GLU A 1 117 ? -19.018 8.887 15.586 1.00 85.38 117 GLU A C 1
ATOM 951 O O . GLU A 1 117 ? -19.420 8.266 14.602 1.00 85.38 117 GLU A O 1
ATOM 956 N N . LYS A 1 118 ? -17.730 9.177 15.788 1.00 88.06 118 LYS A N 1
ATOM 957 C CA . LYS A 1 118 ? -16.653 8.829 14.856 1.00 88.06 118 LYS A CA 1
ATOM 958 C C . LYS A 1 118 ? -16.104 7.427 15.060 1.00 88.06 118 LYS A C 1
ATOM 960 O O . LYS A 1 118 ? -15.577 6.858 14.096 1.00 88.06 118 LYS A O 1
ATOM 965 N N . ALA A 1 119 ? -16.190 6.909 16.283 1.00 90.38 119 ALA A N 1
ATOM 966 C CA . ALA A 1 119 ? -15.733 5.575 16.624 1.00 90.38 119 ALA A CA 1
ATOM 967 C C . ALA A 1 119 ? -16.358 4.529 15.692 1.00 90.38 119 ALA A C 1
ATOM 969 O O . ALA A 1 119 ? -17.478 4.692 15.209 1.00 90.38 119 ALA A O 1
ATOM 970 N N . TYR A 1 120 ? -15.601 3.472 15.418 1.00 92.81 120 TYR A N 1
ATOM 971 C CA . TYR A 1 120 ? -16.058 2.356 14.605 1.00 92.81 120 TYR A CA 1
ATOM 972 C C . TYR A 1 120 ? -17.343 1.757 15.179 1.00 92.81 120 TYR A C 1
ATOM 974 O O . TYR A 1 120 ? -17.368 1.356 16.346 1.00 92.81 120 TYR A O 1
ATOM 982 N N . ASP A 1 121 ? -18.376 1.666 14.342 1.00 91.81 121 ASP A N 1
ATOM 983 C CA . ASP A 1 121 ? -19.664 1.104 14.726 1.00 91.81 121 ASP A CA 1
ATOM 984 C C . ASP A 1 121 ? -20.202 0.168 13.632 1.00 91.81 121 ASP A C 1
ATOM 986 O O . ASP A 1 121 ? -20.704 0.638 12.604 1.00 91.81 121 ASP A O 1
ATOM 990 N N . PRO A 1 122 ? -20.130 -1.164 13.840 1.00 90.56 122 PRO A N 1
ATOM 991 C CA . PRO A 1 122 ? -20.575 -2.133 12.844 1.00 90.56 122 PRO A CA 1
ATOM 992 C C . PRO A 1 122 ? -22.078 -2.036 12.542 1.00 90.56 122 PRO A C 1
ATOM 994 O O . PRO A 1 122 ? -22.507 -2.484 11.480 1.00 90.56 122 PRO A O 1
ATOM 997 N N . ASP A 1 123 ? -22.881 -1.457 13.439 1.00 89.44 123 ASP A N 1
ATOM 998 C CA . ASP A 1 123 ? -24.334 -1.372 13.287 1.00 89.44 123 ASP A CA 1
ATOM 999 C C . ASP A 1 123 ? -24.770 -0.083 12.562 1.00 89.44 123 ASP A C 1
ATOM 1001 O O . ASP A 1 123 ? -25.896 0.003 12.068 1.00 89.44 123 ASP A O 1
ATOM 1005 N N . LYS A 1 124 ? -23.864 0.892 12.392 1.00 87.12 124 LYS A N 1
ATOM 1006 C CA . LYS A 1 124 ? -24.083 2.100 11.567 1.00 87.12 124 LYS A CA 1
ATOM 1007 C C . LYS A 1 124 ? -23.807 1.891 10.075 1.00 87.12 124 LYS A C 1
ATOM 1009 O O . LYS A 1 124 ? -23.822 2.849 9.304 1.00 87.12 124 LYS A O 1
ATOM 1014 N N . GLY A 1 125 ? -23.582 0.648 9.655 1.00 77.62 125 GLY A N 1
ATOM 1015 C CA . GLY A 1 125 ? -23.248 0.315 8.272 1.00 77.62 125 GLY A CA 1
ATOM 1016 C C . GLY A 1 125 ? -21.770 0.506 7.934 1.00 77.62 125 GLY A C 1
ATOM 1017 O O . GLY A 1 125 ? -21.423 0.477 6.752 1.00 77.62 125 GLY A O 1
ATOM 1018 N N . ASP A 1 126 ? -20.901 0.671 8.940 1.00 82.56 126 ASP A N 1
ATOM 1019 C CA . ASP A 1 126 ? -19.461 0.615 8.711 1.00 82.56 126 ASP A CA 1
ATOM 1020 C C . ASP A 1 126 ? -19.090 -0.778 8.168 1.00 82.56 126 ASP A C 1
ATOM 1022 O O . ASP A 1 126 ? -19.519 -1.825 8.670 1.00 82.56 126 ASP A O 1
ATOM 1026 N N . ALA A 1 127 ? -18.272 -0.795 7.113 1.00 88.38 127 ALA A N 1
ATOM 1027 C CA . ALA A 1 127 ? -17.669 -2.028 6.625 1.00 88.38 127 ALA A CA 1
ATOM 1028 C C . ALA A 1 127 ? -16.768 -2.634 7.709 1.00 88.38 127 ALA A C 1
ATOM 1030 O O . ALA A 1 127 ? -16.322 -1.935 8.611 1.00 88.38 127 ALA A O 1
ATOM 1031 N N . SER A 1 128 ? -16.449 -3.927 7.613 1.00 92.62 128 SER A N 1
ATOM 1032 C CA . SER A 1 128 ? -15.579 -4.551 8.616 1.00 92.62 128 SER A CA 1
ATOM 1033 C C . SER A 1 128 ? -14.232 -3.809 8.754 1.00 92.62 128 SER A C 1
ATOM 1035 O O . SER A 1 128 ? -13.752 -3.235 7.770 1.00 92.62 128 SER A O 1
ATOM 1037 N N . PRO A 1 129 ? -13.544 -3.900 9.903 1.00 93.06 129 PRO A N 1
ATOM 1038 C CA . PRO A 1 129 ? -12.261 -3.228 10.096 1.00 93.06 129 PRO A CA 1
ATOM 1039 C C . PRO A 1 129 ? -11.193 -3.647 9.074 1.00 93.06 129 PRO A C 1
ATOM 1041 O O . PRO A 1 129 ? -10.415 -2.814 8.625 1.00 93.06 129 PRO A O 1
ATOM 1044 N N . LEU A 1 130 ? -11.186 -4.913 8.636 1.00 93.38 130 LEU A N 1
ATOM 1045 C CA . LEU A 1 130 ? -10.295 -5.384 7.565 1.00 93.38 130 LEU A CA 1
ATOM 1046 C C . LEU A 1 130 ? -10.640 -4.759 6.209 1.00 93.38 130 LEU A C 1
ATOM 1048 O O . LEU A 1 130 ? -9.751 -4.363 5.461 1.00 93.38 130 LEU A O 1
ATOM 1052 N N . THR A 1 131 ? -11.930 -4.631 5.896 1.00 93.12 131 THR A N 1
ATOM 1053 C CA . THR A 1 131 ? -12.381 -3.950 4.674 1.00 93.12 131 THR A CA 1
ATOM 1054 C C . THR A 1 131 ? -11.971 -2.480 4.698 1.00 93.12 131 THR A C 1
ATOM 1056 O O . THR A 1 131 ? -11.439 -1.974 3.713 1.00 93.12 131 THR A O 1
ATOM 1059 N N . LEU A 1 132 ? -12.163 -1.804 5.834 1.00 93.12 132 LEU A N 1
ATOM 1060 C CA . LEU A 1 132 ? -11.736 -0.419 6.022 1.00 93.12 132 LEU A CA 1
ATOM 1061 C C . LEU A 1 132 ? -10.217 -0.278 5.879 1.00 93.12 132 LEU A C 1
ATOM 1063 O O . LEU A 1 132 ? -9.763 0.654 5.216 1.00 93.12 132 LEU A O 1
ATOM 1067 N N . TRP A 1 133 ? -9.437 -1.212 6.427 1.00 94.44 133 TRP A N 1
ATOM 1068 C CA . TRP A 1 133 ? -7.984 -1.227 6.262 1.00 94.44 133 TRP A CA 1
ATOM 1069 C C . TRP A 1 133 ? -7.610 -1.348 4.780 1.00 94.44 133 TRP A C 1
ATOM 1071 O O . TRP A 1 133 ? -6.829 -0.549 4.276 1.00 94.44 133 TRP A O 1
ATOM 1081 N N . ASN A 1 134 ? -8.233 -2.282 4.052 1.00 93.12 134 ASN A N 1
ATOM 1082 C CA . ASN A 1 134 ? -7.960 -2.520 2.631 1.00 93.12 134 ASN A CA 1
ATOM 1083 C C . ASN A 1 134 ? -8.269 -1.297 1.763 1.00 93.12 134 ASN A C 1
ATOM 1085 O O . ASN A 1 134 ? -7.488 -0.962 0.872 1.00 93.12 134 ASN A O 1
ATOM 1089 N N . ILE A 1 135 ? -9.393 -0.625 2.025 1.00 92.44 135 ILE A N 1
ATOM 1090 C CA . ILE A 1 135 ? -9.786 0.594 1.312 1.00 92.44 135 ILE A CA 1
ATOM 1091 C C . ILE A 1 135 ? -8.772 1.713 1.567 1.00 92.44 135 ILE A C 1
ATOM 1093 O O . ILE A 1 135 ? -8.331 2.352 0.613 1.00 92.44 135 ILE A O 1
ATOM 1097 N N . ASN A 1 136 ? -8.375 1.929 2.826 1.00 92.56 136 ASN A N 1
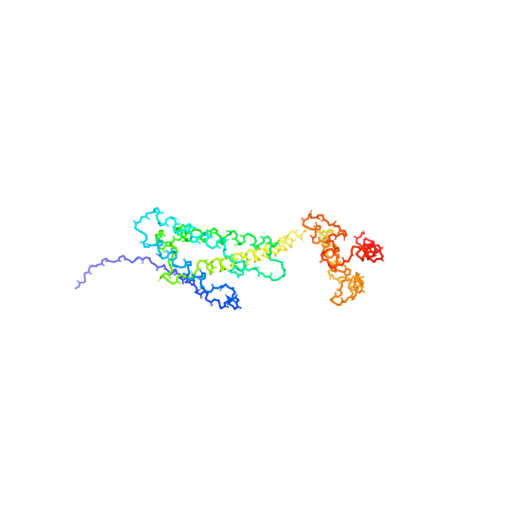ATOM 1098 C CA . ASN A 1 136 ? -7.426 2.988 3.178 1.00 92.56 136 ASN A CA 1
ATOM 1099 C C . ASN A 1 136 ? -6.022 2.703 2.646 1.00 92.56 136 ASN A C 1
ATOM 1101 O O . ASN A 1 136 ? -5.422 3.586 2.047 1.00 92.56 136 ASN A O 1
ATOM 1105 N N . CYS A 1 137 ? -5.528 1.471 2.784 1.00 91.56 137 CYS A N 1
ATOM 1106 C CA . CYS A 1 137 ? -4.214 1.084 2.272 1.00 91.56 137 CYS A CA 1
ATOM 1107 C C . CYS A 1 137 ? -4.146 1.257 0.750 1.00 91.56 137 CYS A C 1
ATOM 1109 O O . CYS A 1 137 ? -3.203 1.841 0.223 1.00 91.56 137 CYS A O 1
ATOM 1111 N N . LYS A 1 138 ? -5.188 0.828 0.029 1.00 90.81 138 LYS A N 1
ATOM 1112 C CA . LYS A 1 138 ? -5.264 1.030 -1.419 1.00 90.81 138 LYS A CA 1
ATOM 1113 C C . LYS A 1 138 ? -5.314 2.512 -1.798 1.00 90.81 138 LYS A C 1
ATOM 1115 O O . LYS A 1 138 ? -4.628 2.906 -2.736 1.00 90.81 138 LYS A O 1
ATOM 1120 N N . GLY A 1 139 ? -6.117 3.308 -1.091 1.00 90.06 139 GLY A N 1
ATOM 1121 C CA . GLY A 1 139 ? -6.228 4.750 -1.317 1.00 90.06 139 GLY A CA 1
ATOM 1122 C C . GLY A 1 139 ? -4.894 5.464 -1.114 1.00 90.06 139 GLY A C 1
ATOM 1123 O O . GLY A 1 139 ? -4.390 6.070 -2.052 1.00 90.06 139 GLY A O 1
ATOM 1124 N N . ALA A 1 140 ? -4.276 5.288 0.056 1.00 89.88 140 ALA A N 1
ATOM 1125 C CA . ALA A 1 140 ? -2.977 5.874 0.381 1.00 89.88 140 ALA A CA 1
ATOM 1126 C C . ALA A 1 140 ? -1.891 5.452 -0.619 1.00 89.88 140 ALA A C 1
ATOM 1128 O O . ALA A 1 140 ? -1.096 6.271 -1.065 1.00 89.88 140 ALA A O 1
ATOM 1129 N N . TYR A 1 141 ? -1.889 4.190 -1.053 1.00 89.31 141 TYR A N 1
ATOM 1130 C CA . TYR A 1 141 ? -0.954 3.738 -2.079 1.00 89.31 141 TYR A CA 1
ATOM 1131 C C . TYR A 1 141 ? -1.162 4.448 -3.423 1.00 89.31 141 TYR A C 1
ATOM 1133 O O . TYR A 1 141 ? -0.197 4.826 -4.087 1.00 89.31 141 TYR A O 1
ATOM 1141 N N . GLU A 1 142 ? -2.413 4.591 -3.866 1.00 88.12 142 GLU A N 1
ATOM 1142 C CA . GLU A 1 142 ? -2.739 5.269 -5.123 1.00 88.12 142 GLU A CA 1
ATOM 1143 C C . GLU A 1 142 ? -2.395 6.758 -5.072 1.00 88.12 142 GLU A C 1
ATOM 1145 O O . GLU A 1 142 ? -1.838 7.264 -6.051 1.00 88.12 142 GLU A O 1
ATOM 1150 N N . ASP A 1 143 ? -2.648 7.409 -3.937 1.00 87.19 143 ASP A N 1
ATOM 1151 C CA . ASP A 1 143 ? -2.298 8.805 -3.680 1.00 87.19 143 ASP A CA 1
ATOM 1152 C C . ASP A 1 143 ? -0.775 8.981 -3.684 1.00 87.19 143 ASP A C 1
ATOM 1154 O O . ASP A 1 143 ? -0.260 9.727 -4.511 1.00 87.19 143 ASP A O 1
ATOM 1158 N N . ASN A 1 144 ? -0.028 8.187 -2.911 1.00 84.12 144 ASN A N 1
ATOM 1159 C CA . ASN A 1 144 ? 1.441 8.226 -2.888 1.00 84.12 144 ASN A CA 1
ATOM 1160 C C . ASN A 1 144 ? 2.045 7.958 -4.278 1.00 84.12 144 ASN A C 1
ATOM 1162 O O . ASN A 1 144 ? 3.034 8.566 -4.696 1.00 84.12 144 ASN A O 1
ATOM 1166 N N . ARG A 1 145 ? 1.441 7.043 -5.045 1.00 83.38 145 ARG A N 1
ATOM 1167 C CA . ARG A 1 145 ? 1.848 6.761 -6.427 1.00 83.38 145 ARG A CA 1
ATOM 1168 C C . ARG A 1 145 ? 1.518 7.917 -7.372 1.00 83.38 145 ARG A C 1
ATOM 1170 O O . ARG A 1 145 ? 2.218 8.098 -8.372 1.00 83.38 145 ARG A O 1
ATOM 1177 N N . GLN A 1 146 ? 0.435 8.647 -7.131 1.00 82.69 146 GLN A N 1
ATOM 1178 C CA . GLN A 1 146 ? 0.081 9.833 -7.900 1.00 82.69 146 GLN A CA 1
ATOM 1179 C C . GLN A 1 146 ? 1.006 10.997 -7.548 1.00 82.69 146 GLN A C 1
ATOM 1181 O O . GLN A 1 146 ? 1.634 11.523 -8.457 1.00 82.69 146 GLN A O 1
ATOM 1186 N N . GLU A 1 147 ? 1.213 11.289 -6.267 1.00 81.12 147 GLU A N 1
ATOM 1187 C CA . GLU A 1 147 ? 2.153 12.306 -5.789 1.00 81.12 147 GLU A CA 1
ATOM 1188 C C . GLU A 1 147 ? 3.556 12.067 -6.334 1.00 81.12 147 GLU A C 1
ATOM 1190 O O . GLU A 1 147 ? 4.178 12.976 -6.867 1.00 81.12 147 GLU A O 1
ATOM 1195 N N . ARG A 1 148 ? 4.045 10.822 -6.313 1.00 77.75 148 ARG A N 1
ATOM 1196 C CA . ARG A 1 148 ? 5.350 10.498 -6.899 1.00 77.75 148 ARG A CA 1
ATOM 1197 C C . ARG A 1 148 ? 5.398 10.762 -8.406 1.00 77.75 148 ARG A C 1
ATOM 1199 O O . ARG A 1 148 ? 6.443 11.155 -8.918 1.00 77.75 148 ARG A O 1
ATOM 1206 N N . ARG A 1 149 ? 4.300 10.536 -9.135 1.00 74.62 149 ARG A N 1
ATOM 1207 C CA . ARG A 1 149 ? 4.209 10.868 -10.569 1.00 74.62 149 ARG A CA 1
ATOM 1208 C C . ARG A 1 149 ? 4.164 12.373 -10.792 1.00 74.62 149 ARG A C 1
ATOM 1210 O O . ARG A 1 149 ? 4.849 12.846 -11.694 1.00 74.62 149 ARG A O 1
ATOM 1217 N N . ASP A 1 150 ? 3.417 13.089 -9.964 1.00 74.06 150 ASP A N 1
ATOM 1218 C CA . ASP A 1 150 ? 3.279 14.538 -10.033 1.00 74.06 150 ASP A CA 1
ATOM 1219 C C . ASP A 1 150 ? 4.604 15.217 -9.684 1.00 74.06 150 ASP A C 1
ATOM 1221 O O . ASP A 1 150 ? 5.042 16.055 -10.453 1.00 74.06 150 ASP A O 1
ATOM 1225 N N . LEU A 1 151 ? 5.331 14.758 -8.659 1.00 71.62 151 LEU A N 1
ATOM 1226 C CA . LEU A 1 151 ? 6.696 15.199 -8.352 1.00 71.62 151 LEU A CA 1
ATOM 1227 C C . LEU A 1 151 ? 7.662 14.930 -9.504 1.00 71.62 151 LEU A C 1
ATOM 1229 O O . LEU A 1 151 ? 8.472 15.789 -9.832 1.00 71.62 151 LEU A O 1
ATOM 1233 N N . ILE A 1 152 ? 7.601 13.757 -10.145 1.00 66.38 152 ILE A N 1
ATOM 1234 C CA . ILE A 1 152 ? 8.429 13.477 -11.331 1.00 66.38 152 ILE A CA 1
ATOM 1235 C C . ILE A 1 152 ? 8.073 14.443 -12.467 1.00 66.38 152 ILE A C 1
ATOM 1237 O O . ILE A 1 152 ? 8.966 14.897 -13.177 1.00 66.38 152 ILE A O 1
ATOM 1241 N N . GLN A 1 153 ? 6.791 14.758 -12.655 1.00 63.91 153 GLN A N 1
ATOM 1242 C CA . GLN A 1 153 ? 6.327 15.675 -13.691 1.00 63.91 153 GLN A CA 1
ATOM 1243 C C . GLN A 1 153 ? 6.675 17.136 -13.375 1.00 63.91 153 GLN A C 1
ATOM 1245 O O . GLN A 1 153 ? 7.129 17.841 -14.269 1.00 63.91 153 GLN A O 1
ATOM 1250 N N . GLU A 1 154 ? 6.526 17.569 -12.129 1.00 58.66 154 GLU A N 1
ATOM 1251 C CA . GLU A 1 154 ? 6.892 18.888 -11.617 1.00 58.66 154 GLU A CA 1
ATOM 1252 C C . GLU A 1 154 ? 8.403 19.072 -11.680 1.00 58.66 154 GLU A C 1
ATOM 1254 O O . GLU A 1 154 ? 8.849 20.011 -12.314 1.00 58.66 154 GLU A O 1
ATOM 1259 N N . THR A 1 155 ? 9.201 18.102 -11.227 1.00 55.59 155 THR A N 1
ATOM 1260 C CA . THR A 1 155 ? 10.665 18.114 -11.413 1.00 55.59 155 THR A CA 1
ATOM 1261 C C . THR A 1 155 ? 11.035 18.218 -12.896 1.00 55.59 155 THR A C 1
ATOM 1263 O O . THR A 1 155 ? 12.025 18.849 -13.246 1.00 55.59 155 THR A O 1
ATOM 1266 N N . ARG A 1 156 ? 10.248 17.619 -13.801 1.00 53.78 156 ARG A N 1
ATOM 1267 C CA . ARG A 1 156 ? 10.469 17.703 -15.254 1.00 53.78 156 ARG A CA 1
ATOM 1268 C C . ARG A 1 156 ? 10.075 19.065 -15.835 1.00 53.78 156 ARG A C 1
ATOM 1270 O O . ARG A 1 156 ? 10.689 19.492 -16.808 1.00 53.78 156 ARG A O 1
ATOM 1277 N N . LEU A 1 157 ? 9.068 19.726 -15.263 1.00 56.50 157 LEU A N 1
ATOM 1278 C CA . LEU A 1 157 ? 8.622 21.072 -15.633 1.00 56.50 157 LEU A CA 1
ATOM 1279 C C . LEU A 1 157 ? 9.539 22.147 -15.039 1.00 56.50 157 LEU A C 1
ATOM 1281 O O . LEU A 1 157 ? 9.952 23.034 -15.771 1.00 56.50 157 LEU A O 1
ATOM 1285 N N . GLU A 1 158 ? 9.949 22.017 -13.779 1.00 52.38 158 GLU A N 1
ATOM 1286 C CA . GLU A 1 158 ? 10.963 22.849 -13.126 1.00 52.38 158 GLU A CA 1
ATOM 1287 C C . GLU A 1 158 ? 12.330 22.682 -13.798 1.00 52.38 158 GLU A C 1
ATOM 1289 O O . GLU A 1 158 ? 13.016 23.669 -14.048 1.00 52.38 158 GLU A O 1
ATOM 1294 N N . ALA A 1 159 ? 12.706 21.461 -14.200 1.00 49.34 159 ALA A N 1
ATOM 1295 C CA . ALA A 1 159 ? 13.871 21.247 -15.058 1.00 49.34 159 ALA A CA 1
ATOM 1296 C C . ALA A 1 159 ? 13.697 21.897 -16.442 1.00 49.34 159 ALA A C 1
ATOM 1298 O O . ALA A 1 159 ? 14.676 22.366 -17.013 1.00 49.34 159 ALA A O 1
ATOM 1299 N N . GLY A 1 160 ? 12.470 21.966 -16.968 1.00 46.66 160 GLY A N 1
ATOM 1300 C CA . GLY A 1 160 ? 12.142 22.660 -18.216 1.00 46.66 160 GLY A CA 1
ATOM 1301 C C . GLY A 1 160 ? 12.142 24.192 -18.106 1.00 46.66 160 GLY A C 1
ATOM 1302 O O . GLY A 1 160 ? 12.499 24.864 -19.068 1.00 46.66 160 GLY A O 1
ATOM 1303 N N . GLU A 1 161 ? 11.795 24.755 -16.946 1.00 44.72 161 GLU A N 1
ATOM 1304 C CA . GLU A 1 161 ? 11.814 26.203 -16.679 1.00 44.72 161 GLU A CA 1
ATOM 1305 C C . GLU A 1 161 ? 13.194 26.699 -16.221 1.00 44.72 161 GLU A C 1
ATOM 1307 O O . GLU A 1 161 ? 13.570 27.835 -16.512 1.00 44.72 161 GLU A O 1
ATOM 1312 N N . MET A 1 162 ? 14.003 25.842 -15.590 1.00 43.06 162 MET A N 1
ATOM 1313 C CA . MET A 1 162 ? 15.418 26.115 -15.320 1.00 43.06 162 MET A CA 1
ATOM 1314 C C . MET A 1 162 ? 16.327 25.902 -16.544 1.00 43.06 162 MET A C 1
ATOM 1316 O O . MET A 1 162 ? 17.460 26.386 -16.548 1.00 43.06 162 MET A O 1
ATOM 1320 N N . ALA A 1 163 ? 15.842 25.259 -17.611 1.00 40.41 163 ALA A N 1
ATOM 1321 C CA . ALA A 1 163 ? 16.564 25.052 -18.871 1.00 40.41 163 ALA A CA 1
ATOM 1322 C C . ALA A 1 163 ? 16.535 26.278 -19.815 1.00 40.41 163 ALA A C 1
ATOM 1324 O O . ALA A 1 163 ? 16.421 26.149 -21.032 1.00 40.41 163 ALA A O 1
ATOM 1325 N N . GLN A 1 164 ? 16.696 27.489 -19.267 1.00 47.12 164 GLN A N 1
ATOM 1326 C CA . GLN A 1 164 ? 17.204 28.648 -20.022 1.00 47.12 164 GLN A CA 1
ATOM 1327 C C . GLN A 1 164 ? 18.695 28.923 -19.761 1.00 47.12 164 GLN A C 1
ATOM 1329 O O . GLN A 1 164 ? 19.180 30.035 -19.965 1.00 47.12 164 GLN A O 1
ATOM 1334 N N . ALA A 1 165 ? 19.455 27.898 -19.377 1.00 43.59 165 ALA A N 1
ATOM 1335 C CA . ALA A 1 165 ? 20.911 27.925 -19.441 1.00 43.59 165 ALA A CA 1
ATOM 1336 C C . ALA A 1 165 ? 21.427 26.577 -19.969 1.00 43.59 165 ALA A C 1
ATOM 1338 O O . ALA A 1 165 ? 21.436 25.598 -19.235 1.00 43.59 165 ALA A O 1
ATOM 1339 N N . ASP A 1 166 ? 21.793 26.565 -21.254 1.00 47.12 166 ASP A N 1
ATOM 1340 C CA . ASP A 1 166 ? 22.549 25.546 -22.002 1.00 47.12 166 ASP A CA 1
ATOM 1341 C C . ASP A 1 166 ? 22.285 24.064 -21.652 1.00 47.12 166 ASP A C 1
ATOM 1343 O O . ASP A 1 166 ? 22.862 23.460 -20.749 1.00 47.12 166 ASP A O 1
ATOM 1347 N N . ASP A 1 167 ? 21.406 23.487 -22.469 1.00 52.62 167 ASP A N 1
ATOM 1348 C CA . ASP A 1 167 ? 20.749 22.186 -22.370 1.00 52.62 167 ASP A CA 1
ATOM 1349 C C . ASP A 1 167 ? 21.678 21.007 -22.742 1.00 52.62 167 ASP A C 1
ATOM 1351 O O . ASP A 1 167 ? 21.637 20.470 -23.852 1.00 52.62 167 ASP A O 1
ATOM 1355 N N . GLU A 1 168 ? 22.542 20.585 -21.813 1.00 53.38 168 GLU A N 1
ATOM 1356 C CA . GLU A 1 168 ? 23.154 19.253 -21.871 1.00 53.38 168 GLU A CA 1
ATOM 1357 C C . GLU A 1 168 ? 22.510 18.310 -20.839 1.00 53.38 168 GLU A C 1
ATOM 1359 O O . GLU A 1 168 ? 22.612 18.553 -19.632 1.00 53.38 168 GLU A O 1
ATOM 1364 N N . PRO A 1 169 ? 21.911 17.178 -21.266 1.00 57.78 169 PRO A N 1
ATOM 1365 C CA . PRO A 1 169 ? 21.382 16.200 -20.328 1.00 57.78 169 PRO A CA 1
ATOM 1366 C C . PRO A 1 169 ? 22.499 15.677 -19.423 1.00 57.78 169 PRO A C 1
ATOM 1368 O O . PRO A 1 169 ? 23.621 15.420 -19.879 1.00 57.78 169 PRO A O 1
ATOM 1371 N N . SER A 1 170 ? 22.189 15.494 -18.133 1.00 69.75 170 SER A N 1
ATOM 1372 C CA . SER A 1 170 ? 23.147 14.927 -17.182 1.00 69.75 170 SER A CA 1
ATOM 1373 C C . SER A 1 170 ? 23.716 13.619 -17.737 1.00 69.75 170 SER A C 1
ATOM 1375 O O . SER A 1 170 ? 23.025 12.851 -18.410 1.00 69.75 170 SER A O 1
ATOM 1377 N N . ARG A 1 171 ? 24.990 13.333 -17.458 1.00 72.00 171 ARG A N 1
ATOM 1378 C CA . ARG A 1 171 ? 25.667 12.142 -17.998 1.00 72.00 171 ARG A CA 1
ATOM 1379 C C . ARG A 1 171 ? 24.912 10.841 -17.693 1.00 72.00 171 ARG A C 1
ATOM 1381 O O . ARG A 1 171 ? 24.950 9.914 -18.494 1.00 72.00 171 ARG A O 1
ATOM 1388 N N . LEU A 1 172 ? 24.224 10.779 -16.554 1.00 73.94 172 LEU A N 1
ATOM 1389 C CA . LEU A 1 172 ? 23.420 9.626 -16.156 1.00 73.94 172 LEU A CA 1
ATOM 1390 C C . LEU A 1 172 ? 22.130 9.513 -16.989 1.00 73.94 172 LEU A C 1
ATOM 1392 O O . LEU A 1 172 ? 21.795 8.421 -17.439 1.00 73.94 172 LEU A O 1
ATOM 1396 N N . GLU A 1 173 ? 21.472 10.636 -17.281 1.00 77.50 173 GLU A N 1
ATOM 1397 C CA . GLU A 1 173 ? 20.278 10.673 -18.135 1.00 77.50 173 GLU A CA 1
ATOM 1398 C C . GLU A 1 173 ? 20.616 10.353 -19.602 1.00 77.50 173 GLU A C 1
ATOM 1400 O O . GLU A 1 173 ? 19.896 9.591 -20.246 1.00 77.50 173 GLU A O 1
ATOM 1405 N N . LYS A 1 174 ? 21.770 10.822 -20.106 1.00 80.06 174 LYS A N 1
ATOM 1406 C CA . LYS A 1 174 ? 22.320 10.417 -21.417 1.00 80.06 174 LYS A CA 1
ATOM 1407 C C . LYS A 1 174 ? 22.479 8.891 -21.510 1.00 80.06 174 LYS A C 1
ATOM 1409 O O . LYS A 1 174 ? 22.095 8.280 -22.503 1.00 80.06 174 LYS A O 1
ATOM 1414 N N . VAL A 1 175 ? 22.999 8.261 -20.452 1.00 82.62 175 VAL A N 1
ATOM 1415 C CA . VAL A 1 175 ? 23.171 6.798 -20.375 1.00 82.62 175 VAL A CA 1
ATOM 1416 C C . VAL A 1 175 ? 21.824 6.069 -20.328 1.00 82.62 175 VAL A C 1
ATOM 1418 O O . VAL A 1 175 ? 21.660 5.052 -21.001 1.00 82.62 175 VAL A O 1
ATOM 1421 N N . ARG A 1 176 ? 20.847 6.589 -19.574 1.00 84.94 176 ARG A N 1
ATOM 1422 C CA . ARG A 1 176 ? 19.494 6.022 -19.512 1.00 84.94 176 ARG A CA 1
ATOM 1423 C C . ARG A 1 176 ? 18.817 6.019 -20.880 1.00 84.94 176 ARG A C 1
ATOM 1425 O O . ARG A 1 176 ? 18.326 4.979 -21.316 1.00 84.94 176 ARG A O 1
ATOM 1432 N N . GLN A 1 177 ? 18.820 7.164 -21.560 1.00 83.50 177 GLN A N 1
ATOM 1433 C CA . GLN A 1 177 ? 18.208 7.315 -22.880 1.00 83.50 177 GLN A CA 1
ATOM 1434 C C . GLN A 1 177 ? 18.846 6.373 -23.901 1.00 83.50 177 GLN A C 1
ATOM 1436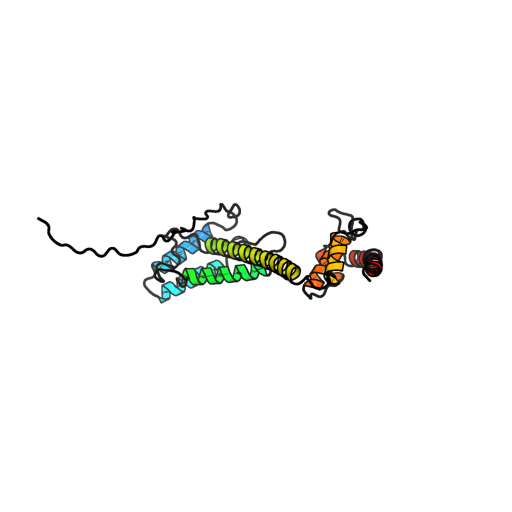 O O . GLN A 1 177 ? 18.138 5.731 -24.673 1.00 83.50 177 GLN A O 1
ATOM 1441 N N . GLU A 1 178 ? 20.168 6.215 -23.854 1.00 86.50 178 GLU A N 1
ATOM 1442 C CA . GLU A 1 178 ? 20.885 5.282 -24.719 1.00 86.50 178 GLU A CA 1
ATOM 1443 C C . GLU A 1 178 ? 20.454 3.820 -24.474 1.00 86.50 178 GLU A C 1
ATOM 1445 O O . GLU A 1 178 ? 20.278 3.057 -25.428 1.00 86.50 178 GLU A O 1
ATOM 1450 N N . PHE A 1 179 ? 20.215 3.421 -23.216 1.00 88.56 179 PHE A N 1
ATOM 1451 C CA . PHE A 1 179 ? 19.682 2.091 -22.900 1.00 88.56 179 PHE A CA 1
ATOM 1452 C C . PHE A 1 179 ? 18.236 1.905 -23.367 1.00 88.56 179 PHE A C 1
ATOM 1454 O O . PHE A 1 179 ? 17.914 0.849 -23.907 1.00 88.56 179 PHE A O 1
ATOM 1461 N N . GLU A 1 180 ? 17.357 2.886 -23.153 1.00 83.62 180 GLU A N 1
ATOM 1462 C CA . GLU A 1 180 ? 15.923 2.785 -23.467 1.00 83.62 180 GLU A CA 1
ATOM 1463 C C . GLU A 1 180 ? 15.653 2.816 -24.978 1.00 83.62 180 GLU A C 1
ATOM 1465 O O . GLU A 1 180 ? 14.932 1.961 -25.517 1.00 83.62 180 GLU A O 1
ATOM 1470 N N . LEU A 1 181 ? 16.261 3.783 -25.669 1.00 84.38 181 LEU A N 1
ATOM 1471 C CA . LEU A 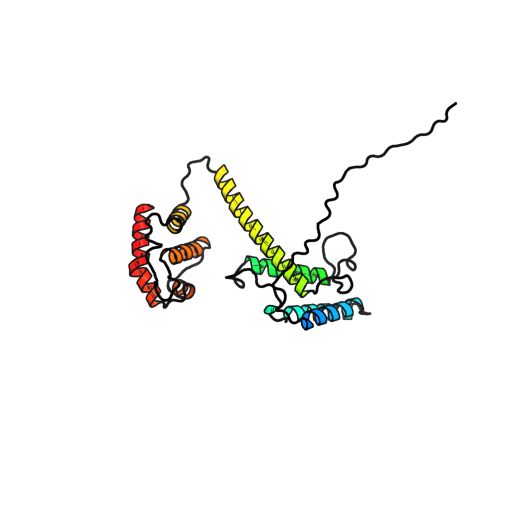1 181 ? 16.092 3.972 -27.104 1.00 84.38 181 LEU A CA 1
ATOM 1472 C C . LEU A 1 181 ? 16.800 2.865 -27.887 1.00 84.38 181 LEU A C 1
ATOM 1474 O O . LEU A 1 181 ? 16.259 2.418 -28.900 1.00 84.38 181 LEU A O 1
ATOM 1478 N N . ASP A 1 182 ? 17.935 2.366 -27.375 1.00 86.94 182 ASP A N 1
ATOM 1479 C CA . ASP A 1 182 ? 18.792 1.378 -28.041 1.00 86.94 182 ASP A CA 1
ATOM 1480 C C . ASP A 1 182 ? 18.990 1.752 -29.522 1.00 86.94 182 ASP A C 1
ATOM 1482 O O . ASP A 1 182 ? 18.523 1.036 -30.412 1.00 86.94 182 ASP A O 1
ATOM 1486 N N . PRO A 1 183 ? 19.625 2.903 -29.817 1.00 81.31 183 PRO A N 1
ATOM 1487 C CA . PRO A 1 183 ? 19.654 3.473 -31.166 1.00 81.31 183 PRO A CA 1
ATOM 1488 C C . PRO A 1 183 ? 20.321 2.555 -32.196 1.00 81.31 183 PRO A C 1
ATOM 1490 O O . PRO A 1 183 ? 20.021 2.630 -33.385 1.00 81.31 183 PRO A O 1
ATOM 1493 N N . THR A 1 184 ? 21.202 1.653 -31.753 1.00 84.69 184 THR A N 1
ATOM 1494 C CA . THR A 1 184 ? 21.835 0.648 -32.617 1.00 84.69 184 THR A CA 1
ATOM 1495 C C . THR A 1 184 ? 21.071 -0.674 -32.690 1.00 84.69 184 THR A C 1
ATOM 1497 O O . THR A 1 184 ? 21.483 -1.569 -33.423 1.00 84.69 184 THR A O 1
ATOM 1500 N N . GLY A 1 185 ? 20.005 -0.844 -31.903 1.00 86.62 185 GLY A N 1
ATOM 1501 C CA . GLY A 1 185 ? 19.255 -2.095 -31.763 1.00 86.62 185 GLY A CA 1
ATOM 1502 C C . GLY A 1 185 ? 20.056 -3.238 -31.129 1.00 86.62 185 GLY A C 1
ATOM 1503 O O . GLY A 1 185 ? 19.600 -4.383 -31.110 1.00 86.62 185 GLY A O 1
ATOM 1504 N N . ALA A 1 186 ? 21.270 -2.969 -30.647 1.00 90.19 186 ALA A N 1
ATOM 1505 C CA . ALA A 1 186 ? 22.212 -3.997 -30.220 1.00 90.19 186 ALA A CA 1
ATOM 1506 C C . ALA A 1 186 ? 21.820 -4.569 -28.855 1.00 90.19 186 ALA A C 1
ATOM 1508 O O . ALA A 1 186 ? 22.049 -5.749 -28.594 1.00 90.19 186 ALA A O 1
ATOM 1509 N N . LEU A 1 187 ? 21.198 -3.764 -27.992 1.00 89.88 187 LEU A N 1
ATOM 1510 C CA . LEU A 1 187 ? 20.825 -4.178 -26.642 1.00 89.88 187 LEU A CA 1
ATOM 1511 C C . LEU A 1 187 ? 19.595 -5.093 -26.646 1.00 89.88 187 LEU A C 1
ATOM 1513 O O . LEU A 1 187 ? 19.528 -6.026 -25.843 1.00 89.88 187 LEU A O 1
ATOM 1517 N N . LYS A 1 188 ? 18.647 -4.854 -27.561 1.00 89.81 188 LYS A N 1
ATOM 1518 C CA . LYS A 1 188 ? 17.440 -5.670 -27.775 1.00 89.81 188 LYS A CA 1
ATOM 1519 C C . LYS A 1 188 ? 17.728 -6.968 -28.524 1.00 89.81 188 LYS A C 1
ATOM 1521 O O . LYS A 1 188 ? 17.053 -7.966 -28.287 1.00 89.81 188 LYS A O 1
ATOM 1526 N N . THR A 1 189 ? 18.711 -6.959 -29.425 1.00 88.75 189 THR A N 1
ATOM 1527 C CA . THR A 1 189 ? 19.047 -8.116 -30.277 1.00 88.75 189 THR A CA 1
ATOM 1528 C C . THR A 1 189 ? 20.115 -9.037 -29.688 1.00 88.75 189 THR A C 1
ATOM 1530 O O . THR A 1 189 ? 20.274 -10.159 -30.165 1.00 88.75 189 THR A O 1
ATOM 1533 N N . ASN A 1 190 ? 20.819 -8.607 -28.635 1.00 93.12 190 ASN A N 1
ATOM 1534 C CA . ASN A 1 190 ? 21.738 -9.454 -27.878 1.00 93.12 190 ASN A CA 1
ATOM 1535 C C . ASN A 1 190 ? 21.094 -9.968 -26.591 1.00 93.12 190 ASN A C 1
ATOM 1537 O O . ASN A 1 190 ? 20.360 -9.259 -25.900 1.00 93.12 190 ASN A O 1
ATOM 1541 N N . PHE A 1 191 ? 21.428 -11.207 -26.232 1.00 92.06 191 PHE A N 1
ATOM 1542 C CA . PHE A 1 191 ? 20.786 -11.917 -25.133 1.00 92.06 191 PHE A CA 1
ATOM 1543 C C . PHE A 1 191 ? 21.795 -12.367 -24.084 1.00 92.06 191 PHE A C 1
ATOM 1545 O O . PHE A 1 191 ? 22.867 -12.880 -24.400 1.00 92.06 191 PHE A O 1
ATOM 1552 N N . VAL A 1 192 ? 21.398 -12.247 -22.820 1.00 90.81 192 VAL A N 1
ATOM 1553 C CA . VAL A 1 192 ? 21.999 -12.992 -21.708 1.00 90.81 192 VAL A CA 1
ATOM 1554 C C . VAL A 1 192 ? 21.535 -14.444 -21.747 1.00 90.81 192 VAL A C 1
ATOM 1556 O O . VAL A 1 192 ? 22.304 -15.361 -21.466 1.00 90.81 192 VAL A O 1
ATOM 1559 N N . ARG A 1 193 ? 20.276 -14.661 -22.139 1.00 91.12 193 ARG A N 1
ATOM 1560 C CA . ARG A 1 193 ? 19.686 -15.987 -22.306 1.00 91.12 193 ARG A CA 1
ATOM 1561 C C . ARG A 1 193 ? 18.526 -15.917 -23.288 1.00 91.12 193 ARG A C 1
ATOM 1563 O O . ARG A 1 193 ? 17.560 -15.204 -23.045 1.00 91.12 193 ARG A O 1
ATOM 1570 N N . GLN A 1 194 ? 18.597 -16.688 -24.366 1.00 89.25 194 GLN A N 1
ATOM 1571 C CA . GLN A 1 194 ? 17.539 -16.718 -25.379 1.00 89.25 194 GLN A CA 1
ATOM 1572 C C . GLN A 1 194 ? 16.452 -17.761 -25.069 1.00 89.25 194 GLN A C 1
ATOM 1574 O O . GLN A 1 194 ? 15.289 -17.565 -25.409 1.00 89.25 194 GLN A O 1
ATOM 1579 N N . THR A 1 195 ? 16.818 -18.860 -24.399 1.00 83.31 195 THR A N 1
ATOM 1580 C CA . THR A 1 195 ? 15.928 -20.002 -24.138 1.00 83.31 195 THR A CA 1
ATOM 1581 C C . THR A 1 195 ? 16.045 -20.532 -22.706 1.00 83.31 195 THR A C 1
ATOM 1583 O O . THR A 1 195 ? 17.133 -20.478 -22.123 1.00 83.31 195 THR A O 1
ATOM 1586 N N . PRO A 1 196 ? 14.971 -21.117 -22.136 1.00 82.69 196 PRO A N 1
ATOM 1587 C CA . PRO A 1 196 ? 13.569 -21.041 -22.588 1.00 82.69 196 PRO A CA 1
ATOM 1588 C C . PRO A 1 196 ? 12.984 -19.607 -22.579 1.00 82.69 196 PRO A C 1
ATOM 1590 O O . PRO A 1 196 ? 13.523 -18.740 -21.906 1.00 82.69 196 PRO A O 1
ATOM 1593 N N . PRO A 1 197 ? 11.888 -19.309 -23.286 1.00 77.25 197 PRO A N 1
ATOM 1594 C CA . PRO A 1 197 ? 11.220 -18.009 -23.175 1.00 77.25 197 PRO A CA 1
ATOM 1595 C C . PRO A 1 197 ? 10.762 -17.694 -21.732 1.00 77.25 197 PRO A C 1
ATOM 1597 O O . PRO A 1 197 ? 10.491 -18.631 -20.978 1.00 77.25 197 PRO A O 1
ATOM 1600 N N . PRO A 1 198 ? 10.653 -16.410 -21.339 1.00 83.25 198 PRO A N 1
ATOM 1601 C CA . PRO A 1 198 ? 10.960 -15.214 -22.129 1.00 83.25 198 PRO A CA 1
ATOM 1602 C C . PRO A 1 198 ? 12.475 -14.924 -22.198 1.00 83.25 198 PRO A C 1
ATOM 1604 O O . PRO A 1 198 ? 13.182 -15.146 -21.214 1.00 83.25 198 PRO A O 1
ATOM 1607 N N . PRO A 1 199 ? 13.006 -14.444 -23.338 1.00 90.38 199 PRO A N 1
ATOM 1608 C CA . PRO A 1 199 ? 14.426 -14.135 -23.467 1.00 90.38 199 PRO A CA 1
ATOM 1609 C C . PRO A 1 199 ? 14.835 -12.982 -22.543 1.00 90.38 199 PRO A C 1
ATOM 1611 O O . PRO A 1 199 ? 14.083 -12.032 -22.342 1.00 90.38 199 PRO A O 1
ATOM 1614 N N . ILE A 1 200 ? 16.054 -13.056 -22.015 1.00 92.94 200 ILE A N 1
ATOM 1615 C CA . ILE A 1 200 ? 16.673 -11.994 -21.220 1.00 92.94 200 ILE A CA 1
ATOM 1616 C C . ILE A 1 200 ? 17.626 -11.249 -22.144 1.00 92.94 200 ILE A C 1
ATOM 1618 O O . ILE A 1 200 ? 18.640 -11.813 -22.573 1.00 92.94 200 ILE A O 1
ATOM 1622 N N . THR A 1 201 ? 17.289 -10.009 -22.479 1.00 94.00 201 THR A N 1
ATOM 1623 C CA . THR A 1 201 ? 18.097 -9.160 -23.358 1.00 94.00 201 THR A CA 1
ATOM 1624 C C . THR A 1 201 ? 19.204 -8.473 -22.570 1.00 94.00 201 THR A C 1
ATOM 1626 O O . THR A 1 201 ? 19.156 -8.362 -21.343 1.00 94.00 201 THR A O 1
ATOM 1629 N N . VAL A 1 202 ? 20.226 -7.987 -23.269 1.00 93.62 202 VAL A N 1
ATOM 1630 C CA . VAL A 1 202 ? 21.219 -7.109 -22.637 1.00 93.62 202 VAL A CA 1
ATOM 1631 C C . VAL A 1 202 ? 20.546 -5.822 -22.157 1.00 93.62 202 VAL A C 1
ATOM 1633 O O . VAL A 1 202 ? 20.856 -5.355 -21.063 1.00 93.62 202 VAL A O 1
ATOM 1636 N N . GLN A 1 203 ? 19.570 -5.310 -22.915 1.00 92.62 203 GLN A N 1
ATOM 1637 C CA . GLN A 1 203 ? 18.803 -4.120 -22.544 1.00 92.62 203 GLN A CA 1
ATOM 1638 C C . GLN A 1 203 ? 18.158 -4.249 -21.158 1.00 92.62 203 GLN A C 1
ATOM 1640 O O . GLN A 1 203 ? 18.346 -3.371 -20.320 1.00 92.62 203 GLN A O 1
ATOM 1645 N N . SER A 1 204 ? 17.457 -5.357 -20.882 1.00 92.12 204 SER A N 1
ATOM 1646 C CA . SER A 1 204 ? 16.798 -5.550 -19.584 1.00 92.12 204 SER A CA 1
ATOM 1647 C C . SER A 1 204 ? 17.796 -5.570 -18.428 1.00 92.12 204 SER A C 1
ATOM 1649 O O . SER A 1 204 ? 17.518 -5.031 -17.361 1.00 92.12 204 SER A O 1
ATOM 1651 N N . VAL A 1 205 ? 18.981 -6.152 -18.641 1.00 94.75 205 VAL A N 1
ATOM 1652 C CA . VAL A 1 205 ? 20.017 -6.214 -17.601 1.00 94.75 205 VAL A CA 1
ATOM 1653 C C . VAL A 1 205 ? 20.650 -4.845 -17.356 1.00 94.75 205 VAL A C 1
ATOM 1655 O O . VAL A 1 205 ? 20.872 -4.482 -16.204 1.00 94.75 205 VAL A O 1
ATOM 1658 N N . LEU A 1 206 ? 20.911 -4.065 -18.408 1.00 93.94 206 LEU A N 1
ATOM 1659 C CA . LEU A 1 206 ? 21.491 -2.724 -18.277 1.00 93.94 206 LEU A CA 1
ATOM 1660 C C . LEU A 1 206 ? 20.535 -1.729 -17.618 1.00 93.94 206 LEU A C 1
ATOM 1662 O O . LEU A 1 206 ? 20.967 -0.976 -16.749 1.00 93.94 206 LEU A O 1
ATOM 1666 N N . LEU A 1 207 ? 19.244 -1.778 -17.958 1.00 91.00 207 LEU A N 1
ATOM 1667 C CA . LEU A 1 207 ? 18.222 -0.978 -17.278 1.00 91.00 207 LEU A CA 1
ATOM 1668 C C . LEU A 1 207 ? 18.136 -1.337 -15.790 1.00 91.00 207 LEU A C 1
ATOM 1670 O O . LEU A 1 207 ? 18.092 -0.452 -14.946 1.00 91.00 207 LEU A O 1
ATOM 1674 N N . ARG A 1 208 ? 18.250 -2.622 -15.436 1.00 92.50 208 ARG A N 1
ATOM 1675 C CA . ARG A 1 208 ? 18.260 -3.029 -14.024 1.00 92.50 208 ARG A CA 1
ATOM 1676 C C . ARG A 1 208 ? 19.503 -2.552 -13.268 1.00 92.50 208 ARG A C 1
ATOM 1678 O O . ARG A 1 208 ? 19.418 -2.180 -12.102 1.00 92.50 208 ARG A O 1
ATOM 1685 N N . ILE A 1 209 ? 20.665 -2.547 -13.922 1.00 91.69 209 ILE A N 1
ATOM 1686 C CA . ILE A 1 209 ? 21.894 -1.963 -13.361 1.00 91.69 209 ILE A CA 1
ATOM 1687 C C . ILE A 1 209 ? 21.728 -0.456 -13.149 1.00 91.69 209 ILE A C 1
ATOM 1689 O O . ILE A 1 209 ? 22.165 0.061 -12.120 1.00 91.69 209 ILE A O 1
ATOM 1693 N N . TYR A 1 210 ? 21.098 0.229 -14.105 1.00 87.56 210 TYR A N 1
ATOM 1694 C CA . TYR A 1 210 ? 20.774 1.644 -13.988 1.00 87.56 210 TYR A CA 1
ATOM 1695 C C . TYR A 1 210 ? 19.870 1.911 -12.781 1.00 87.56 210 TYR A C 1
ATOM 1697 O O . TYR A 1 210 ? 20.205 2.777 -11.979 1.00 87.56 210 TYR A O 1
ATOM 1705 N N . ASP A 1 211 ? 18.803 1.128 -12.597 1.00 86.25 211 ASP A N 1
ATOM 1706 C CA . ASP A 1 211 ? 17.896 1.268 -11.452 1.00 86.25 211 ASP A CA 1
ATOM 1707 C C . ASP A 1 211 ? 18.662 1.186 -10.127 1.00 86.25 211 ASP A C 1
ATOM 1709 O O . ASP A 1 211 ? 18.593 2.115 -9.320 1.00 86.25 211 ASP A O 1
ATOM 1713 N N . TYR A 1 212 ? 19.482 0.140 -9.942 1.00 85.12 212 TYR A N 1
ATOM 1714 C CA . TYR A 1 212 ? 20.314 0.004 -8.742 1.00 85.12 212 TYR A CA 1
ATOM 1715 C C . TYR A 1 212 ? 21.232 1.214 -8.543 1.00 85.12 212 TYR A C 1
ATOM 1717 O O . TYR A 1 212 ? 21.306 1.757 -7.443 1.00 85.12 212 TYR A O 1
ATOM 1725 N N . ALA A 1 213 ? 21.914 1.664 -9.600 1.00 82.62 213 ALA A N 1
ATOM 1726 C CA . ALA A 1 213 ? 22.822 2.802 -9.516 1.00 82.62 213 ALA A CA 1
ATOM 1727 C C . ALA A 1 213 ? 22.090 4.117 -9.191 1.00 82.62 213 ALA A C 1
ATOM 1729 O O . ALA A 1 213 ? 22.593 4.908 -8.394 1.00 82.62 213 ALA A O 1
ATOM 1730 N N . SER A 1 214 ? 20.901 4.335 -9.760 1.00 77.00 214 SER A N 1
ATOM 1731 C CA . SER A 1 214 ? 20.089 5.538 -9.544 1.00 77.00 214 SER A CA 1
ATOM 1732 C C . SER A 1 214 ? 19.546 5.636 -8.115 1.00 77.00 214 SER A C 1
ATOM 1734 O O . SER A 1 214 ? 19.435 6.732 -7.573 1.00 77.00 214 SER A O 1
ATOM 1736 N N . CYS A 1 215 ? 19.296 4.493 -7.470 1.00 74.50 215 CYS A N 1
ATOM 1737 C CA . CYS A 1 215 ? 18.882 4.405 -6.070 1.00 74.50 215 CYS A CA 1
ATOM 1738 C C . CYS A 1 215 ? 20.064 4.360 -5.080 1.00 74.50 215 CYS A C 1
ATOM 1740 O O . CYS A 1 215 ? 19.850 4.201 -3.880 1.00 74.50 215 CYS A O 1
ATOM 1742 N N . GLY A 1 216 ? 21.315 4.474 -5.549 1.00 77.06 216 GLY A N 1
ATOM 1743 C CA . GLY A 1 216 ? 22.507 4.374 -4.695 1.00 77.06 216 GLY A CA 1
ATOM 1744 C C . GLY A 1 216 ? 22.792 2.958 -4.175 1.00 77.06 216 GLY A C 1
ATOM 1745 O O . GLY A 1 216 ? 23.607 2.772 -3.268 1.00 77.06 216 GLY A O 1
ATOM 1746 N N . GLU A 1 217 ? 22.145 1.945 -4.745 1.00 78.88 217 GLU A N 1
ATOM 1747 C CA . GLU A 1 217 ? 22.320 0.554 -4.361 1.00 78.88 217 GLU A CA 1
ATOM 1748 C C . GLU A 1 217 ? 23.534 -0.084 -5.038 1.00 78.88 217 GLU A C 1
ATOM 1750 O O . GLU A 1 217 ? 23.852 0.138 -6.209 1.00 78.88 217 GLU A O 1
ATOM 1755 N N . LYS A 1 218 ? 24.202 -0.980 -4.306 1.00 84.75 218 LYS A N 1
ATOM 1756 C CA . LYS A 1 218 ? 25.253 -1.816 -4.888 1.00 84.75 218 LYS A CA 1
ATOM 1757 C C . LYS A 1 218 ? 24.629 -2.963 -5.678 1.00 84.75 218 LYS A C 1
ATOM 1759 O O . LYS A 1 218 ? 23.779 -3.701 -5.174 1.00 84.75 218 LYS A O 1
ATOM 1764 N N . TRP A 1 219 ? 25.128 -3.179 -6.887 1.00 90.12 219 TRP A N 1
ATOM 1765 C CA . TRP A 1 219 ? 24.797 -4.342 -7.702 1.00 90.12 219 TRP A CA 1
ATOM 1766 C C . TRP A 1 219 ? 26.007 -5.271 -7.828 1.00 90.12 219 TRP A C 1
ATOM 1768 O O . TRP A 1 219 ? 27.163 -4.856 -7.737 1.00 90.12 219 TRP A O 1
ATOM 1778 N N . THR A 1 220 ? 25.741 -6.562 -8.011 1.00 92.38 220 THR A N 1
ATOM 1779 C CA . THR A 1 220 ? 26.766 -7.580 -8.274 1.00 92.38 220 THR A CA 1
ATOM 1780 C C . THR A 1 220 ? 26.258 -8.546 -9.335 1.00 92.38 220 THR A C 1
ATOM 1782 O O . THR A 1 220 ? 25.050 -8.707 -9.499 1.00 92.38 220 THR A O 1
ATOM 1785 N N . LEU A 1 221 ? 27.161 -9.247 -10.028 1.00 92.81 221 LEU A N 1
ATOM 1786 C CA . LEU A 1 221 ? 26.765 -10.275 -11.004 1.00 92.81 221 LEU A CA 1
ATOM 1787 C C . LEU A 1 221 ? 25.967 -11.415 -10.364 1.00 92.81 221 LEU A C 1
ATOM 1789 O O . LEU A 1 221 ? 25.110 -11.996 -11.020 1.00 92.81 221 LEU A O 1
ATOM 1793 N N . LYS A 1 222 ? 26.219 -11.714 -9.083 1.00 92.69 222 LYS A N 1
ATOM 1794 C CA . LYS A 1 222 ? 25.426 -12.680 -8.318 1.00 92.69 222 LYS A CA 1
ATOM 1795 C C . LYS A 1 222 ? 23.991 -12.180 -8.123 1.00 92.69 222 LYS A C 1
ATOM 1797 O O . LYS A 1 222 ? 23.067 -12.909 -8.456 1.00 92.69 222 LYS A O 1
ATOM 1802 N N . ARG A 1 223 ? 23.823 -10.930 -7.677 1.00 92.94 223 ARG A N 1
ATOM 1803 C CA . ARG A 1 223 ? 22.504 -10.297 -7.494 1.00 92.94 223 ARG A CA 1
ATOM 1804 C C . ARG A 1 223 ? 21.726 -10.227 -8.810 1.00 92.94 223 ARG A C 1
ATOM 1806 O O . ARG A 1 223 ? 20.557 -10.570 -8.847 1.00 92.94 223 ARG A O 1
ATOM 1813 N N . LEU A 1 224 ? 22.393 -9.868 -9.909 1.00 94.38 224 LEU A N 1
ATOM 1814 C CA . LEU A 1 224 ? 21.781 -9.883 -11.242 1.00 94.38 224 LEU A CA 1
ATOM 1815 C C . LEU A 1 224 ? 21.401 -11.304 -11.685 1.00 94.38 224 LEU A C 1
ATOM 1817 O O . LEU A 1 224 ? 20.367 -11.496 -12.312 1.00 94.38 224 LEU A O 1
ATOM 1821 N N . ALA A 1 225 ? 22.218 -12.315 -11.384 1.00 93.81 225 ALA A N 1
ATOM 1822 C CA . ALA A 1 225 ? 21.881 -13.698 -11.714 1.00 93.81 225 ALA A CA 1
ATOM 1823 C C . ALA A 1 225 ? 20.626 -14.176 -10.963 1.00 93.81 225 ALA A C 1
ATOM 1825 O O . ALA A 1 225 ? 19.768 -14.813 -11.570 1.00 93.81 225 ALA A O 1
ATOM 1826 N N . GLU A 1 226 ? 20.509 -13.827 -9.680 1.00 93.38 226 GLU A N 1
ATOM 1827 C CA . GLU A 1 226 ? 19.331 -14.097 -8.845 1.00 93.38 226 GLU A CA 1
ATOM 1828 C C . GLU A 1 226 ? 18.086 -13.381 -9.389 1.00 93.38 226 GLU A C 1
ATOM 1830 O O . GLU A 1 226 ? 17.078 -14.034 -9.647 1.00 93.38 226 GLU A O 1
ATOM 1835 N N . GLU A 1 227 ? 18.192 -12.079 -9.668 1.00 91.56 227 GLU A N 1
ATOM 1836 C CA . GLU A 1 227 ? 17.114 -11.242 -10.217 1.00 91.56 227 GLU A CA 1
ATOM 1837 C C . GLU A 1 227 ? 16.524 -11.813 -11.514 1.00 91.56 227 GLU A C 1
ATOM 1839 O O . GLU A 1 227 ? 15.312 -11.885 -11.698 1.00 91.56 227 GLU A O 1
ATOM 1844 N N . PHE A 1 228 ? 17.393 -12.250 -12.425 1.00 91.81 228 PHE A N 1
ATOM 1845 C CA . PHE A 1 228 ? 16.988 -12.779 -13.724 1.00 91.81 228 PHE A CA 1
ATOM 1846 C C . PHE A 1 228 ? 16.766 -14.300 -13.723 1.00 91.81 228 PHE A C 1
ATOM 1848 O O . PHE A 1 228 ? 16.544 -14.884 -14.787 1.00 91.81 228 PHE A O 1
ATOM 1855 N N . ASN A 1 229 ? 16.824 -14.945 -12.553 1.00 91.44 229 ASN A N 1
ATOM 1856 C CA . ASN A 1 229 ? 16.676 -16.389 -12.375 1.00 91.44 229 ASN A CA 1
ATOM 1857 C C . ASN A 1 229 ? 17.559 -17.212 -13.340 1.00 91.44 229 ASN A C 1
ATOM 1859 O O . ASN A 1 229 ? 17.111 -18.146 -14.013 1.00 91.44 229 ASN A O 1
ATOM 1863 N N . VAL A 1 230 ? 18.835 -16.832 -13.444 1.00 92.12 230 VAL A N 1
ATOM 1864 C CA . VAL A 1 230 ? 19.855 -17.538 -14.231 1.00 92.12 230 VAL A CA 1
ATOM 1865 C C . VAL A 1 230 ? 20.995 -18.005 -13.339 1.00 92.12 230 VAL A C 1
ATOM 1867 O O . VAL A 1 230 ? 21.231 -17.476 -12.256 1.00 92.12 230 VAL A O 1
ATOM 1870 N N . SER A 1 231 ? 21.761 -18.996 -13.797 1.00 93.88 231 SER A N 1
ATOM 1871 C CA . SER A 1 231 ? 22.942 -19.403 -13.042 1.00 93.88 231 SER A CA 1
ATOM 1872 C C . SER A 1 231 ? 23.998 -18.283 -13.042 1.00 93.88 231 SER A C 1
ATOM 1874 O O . SER A 1 231 ? 24.166 -17.589 -14.055 1.00 93.88 231 SER A O 1
ATOM 1876 N N . PRO A 1 232 ? 24.787 -18.132 -11.961 1.00 92.62 232 PRO A N 1
ATOM 1877 C CA . PRO A 1 232 ? 25.879 -17.163 -11.928 1.00 92.62 232 PRO A CA 1
ATOM 1878 C C . PRO A 1 232 ? 26.854 -17.331 -13.098 1.00 92.62 232 PRO A C 1
ATOM 1880 O O . PRO A 1 232 ? 27.367 -16.344 -13.612 1.00 92.62 232 PRO A O 1
ATOM 1883 N N . GLY A 1 233 ? 27.087 -18.564 -13.561 1.00 91.00 233 GLY A N 1
ATOM 1884 C CA . GLY A 1 233 ? 27.936 -18.837 -14.723 1.00 91.00 233 GLY A CA 1
ATOM 1885 C C . GLY A 1 233 ? 27.400 -18.232 -16.024 1.00 91.00 233 GLY A C 1
ATOM 1886 O O . GLY A 1 233 ? 28.180 -17.682 -16.800 1.00 91.00 233 GLY A O 1
ATOM 1887 N N . VAL A 1 234 ? 26.080 -18.266 -16.241 1.00 91.94 234 VAL A N 1
ATOM 1888 C CA . VAL A 1 234 ? 25.433 -17.644 -17.410 1.00 91.94 234 VAL A CA 1
ATOM 1889 C C . VAL A 1 234 ? 25.582 -16.126 -17.360 1.00 91.94 234 VAL A C 1
ATOM 1891 O O . VAL A 1 234 ? 26.033 -15.533 -18.337 1.00 91.94 234 VAL A O 1
ATOM 1894 N N . MET A 1 235 ? 25.291 -15.502 -16.214 1.00 96.25 235 MET A N 1
ATOM 1895 C CA . MET A 1 235 ? 25.429 -14.050 -16.055 1.00 96.25 235 MET A CA 1
ATOM 1896 C C . MET A 1 235 ? 26.887 -13.593 -16.197 1.00 96.25 235 MET A C 1
ATOM 1898 O O . MET A 1 235 ? 27.160 -12.630 -16.906 1.00 96.25 235 MET A O 1
ATOM 1902 N N . ASN A 1 236 ? 27.845 -14.309 -15.597 1.00 94.19 236 ASN A N 1
ATOM 1903 C CA . ASN A 1 236 ? 29.274 -14.019 -15.762 1.00 94.19 236 ASN A CA 1
ATOM 1904 C C . ASN A 1 236 ? 29.719 -14.163 -17.225 1.00 94.19 236 ASN A C 1
ATOM 1906 O O . ASN A 1 236 ? 30.423 -13.301 -17.749 1.00 94.19 236 ASN A O 1
ATOM 1910 N N . GLY A 1 237 ? 29.287 -15.231 -17.902 1.00 93.25 237 GLY A N 1
ATOM 1911 C CA . GLY A 1 237 ? 29.588 -15.455 -19.313 1.00 93.25 237 GLY A CA 1
ATOM 1912 C C . GLY A 1 237 ? 29.042 -14.340 -20.204 1.00 93.25 237 GLY A C 1
ATOM 1913 O O . GLY A 1 237 ? 29.780 -13.803 -21.031 1.00 93.25 237 GLY A O 1
ATOM 1914 N N . ALA A 1 238 ? 27.780 -13.956 -20.001 1.00 94.56 238 ALA A N 1
ATOM 1915 C CA . ALA A 1 238 ? 27.149 -12.855 -20.719 1.00 94.56 238 ALA A CA 1
ATOM 1916 C C . ALA A 1 238 ? 27.819 -11.510 -20.411 1.00 94.56 238 ALA A C 1
ATOM 1918 O O . ALA A 1 238 ? 28.056 -10.720 -21.325 1.00 94.56 238 ALA A O 1
ATOM 1919 N N . TRP A 1 239 ? 28.191 -11.267 -19.150 1.00 95.69 239 TRP A N 1
ATOM 1920 C CA . TRP A 1 239 ? 28.899 -10.058 -18.740 1.00 95.69 239 TRP A CA 1
ATOM 1921 C C . TRP A 1 239 ? 30.211 -9.890 -19.500 1.00 95.69 239 TRP A C 1
ATOM 1923 O O . TRP A 1 239 ? 30.433 -8.864 -20.139 1.00 95.69 239 TRP A O 1
ATOM 1933 N N . SER A 1 240 ? 31.063 -10.915 -19.478 1.00 93.38 240 SER A N 1
ATOM 1934 C CA . SER A 1 240 ? 32.382 -10.858 -20.106 1.00 93.38 240 SER A CA 1
ATOM 1935 C C . SER A 1 240 ? 32.329 -10.820 -21.632 1.00 93.38 240 SER A C 1
ATOM 1937 O O . SER A 1 240 ? 33.158 -10.146 -22.237 1.00 93.38 240 SER A O 1
ATOM 1939 N N . ARG A 1 241 ? 31.404 -11.560 -22.256 1.00 92.38 241 ARG A N 1
ATOM 1940 C CA . ARG A 1 241 ? 31.393 -11.771 -23.715 1.00 92.38 241 ARG A CA 1
ATOM 1941 C C . ARG A 1 241 ? 30.489 -10.812 -24.478 1.00 92.38 241 ARG A C 1
ATOM 1943 O O . ARG A 1 241 ? 30.744 -10.584 -25.654 1.00 92.38 241 ARG A O 1
ATOM 1950 N N . THR A 1 242 ? 29.464 -10.266 -23.827 1.00 93.19 242 THR A N 1
ATOM 1951 C CA . THR A 1 242 ? 28.401 -9.520 -24.512 1.00 93.19 242 THR A CA 1
ATOM 1952 C C . THR A 1 242 ? 28.165 -8.158 -23.869 1.00 93.19 242 THR A C 1
ATOM 1954 O O . THR A 1 242 ? 28.349 -7.137 -24.523 1.00 93.19 242 THR A O 1
ATOM 1957 N N . ILE A 1 243 ? 27.822 -8.112 -22.577 1.00 93.00 243 ILE A N 1
ATOM 1958 C CA . ILE A 1 243 ? 27.393 -6.871 -21.909 1.00 93.00 243 ILE A CA 1
ATOM 1959 C C . ILE A 1 243 ? 28.550 -5.874 -21.795 1.00 93.00 243 ILE A C 1
ATOM 1961 O O . ILE A 1 243 ? 28.407 -4.718 -22.184 1.00 93.00 243 ILE A O 1
ATOM 1965 N N . ARG A 1 244 ? 29.714 -6.305 -21.294 1.00 93.19 244 ARG A N 1
ATOM 1966 C CA . ARG A 1 244 ? 30.877 -5.425 -21.115 1.00 93.19 244 ARG A CA 1
ATOM 1967 C C . ARG A 1 244 ? 31.414 -4.874 -22.446 1.00 93.19 244 ARG A C 1
ATOM 1969 O O . ARG A 1 244 ? 31.679 -3.675 -22.487 1.00 93.19 244 ARG A O 1
ATOM 1976 N N . PRO A 1 245 ? 31.561 -5.672 -23.524 1.00 92.81 245 PRO A N 1
ATOM 1977 C CA . PRO A 1 245 ? 31.916 -5.137 -24.839 1.00 92.81 245 PRO A CA 1
ATOM 1978 C C . PRO A 1 245 ? 30.920 -4.104 -25.374 1.00 92.81 245 PRO A C 1
ATOM 1980 O O . PRO A 1 245 ? 31.346 -3.069 -25.877 1.00 92.81 245 PRO A O 1
ATOM 1983 N N . LEU A 1 246 ? 29.612 -4.346 -25.227 1.00 91.31 246 LEU A N 1
ATOM 1984 C CA . LEU A 1 246 ? 28.585 -3.390 -25.653 1.00 91.31 246 LEU A CA 1
ATOM 1985 C C . LEU A 1 246 ? 28.660 -2.091 -24.844 1.00 91.31 246 LEU A C 1
ATOM 1987 O O . LEU A 1 246 ? 28.656 -1.015 -25.429 1.00 91.31 246 LEU A O 1
ATOM 1991 N N . LEU A 1 247 ? 28.830 -2.176 -23.522 1.00 88.88 247 LEU A N 1
ATOM 1992 C CA . LEU A 1 247 ? 29.029 -1.000 -22.670 1.00 88.88 247 LEU A CA 1
ATOM 1993 C C . LEU A 1 247 ? 30.279 -0.197 -23.041 1.00 88.88 247 LEU A C 1
ATOM 1995 O O . LEU A 1 247 ? 30.240 1.026 -22.978 1.00 88.88 247 LEU A O 1
ATOM 1999 N N . ALA A 1 248 ? 31.375 -0.856 -23.429 1.00 88.06 248 ALA A N 1
ATOM 2000 C CA . ALA A 1 248 ? 32.578 -0.164 -23.888 1.00 88.06 248 ALA A CA 1
ATOM 2001 C C . ALA A 1 248 ? 32.312 0.619 -25.183 1.00 88.06 248 ALA A C 1
ATOM 2003 O O . ALA A 1 248 ? 32.586 1.812 -25.235 1.00 88.06 248 ALA A O 1
ATOM 2004 N N . GLN A 1 249 ? 31.673 -0.017 -26.173 1.00 85.25 249 GLN A N 1
ATOM 2005 C CA . GLN A 1 249 ? 31.283 0.647 -27.424 1.00 85.25 249 GLN A CA 1
ATOM 2006 C C . GLN A 1 249 ? 30.338 1.830 -27.187 1.00 85.25 249 GLN A C 1
ATOM 2008 O O . GLN A 1 249 ? 30.420 2.838 -27.877 1.00 85.25 249 GLN A O 1
ATOM 2013 N N . MET A 1 250 ? 29.429 1.713 -26.217 1.00 83.62 250 MET A N 1
ATOM 2014 C CA . MET A 1 250 ? 28.545 2.808 -25.817 1.00 83.62 250 MET A CA 1
ATOM 2015 C C . MET A 1 250 ? 29.306 3.925 -25.102 1.00 83.62 250 MET A C 1
ATOM 2017 O O . MET A 1 250 ? 29.055 5.096 -25.364 1.00 83.62 250 MET A O 1
ATOM 2021 N N . GLY A 1 251 ? 30.247 3.570 -24.225 1.00 79.44 251 GLY A N 1
ATOM 2022 C CA . GLY A 1 251 ? 31.128 4.517 -23.551 1.00 79.44 251 GLY A CA 1
ATOM 2023 C C . GLY A 1 251 ? 31.906 5.379 -24.541 1.00 79.44 251 GLY A C 1
ATOM 2024 O O . GLY A 1 251 ? 31.947 6.589 -24.357 1.00 79.44 251 GLY A O 1
ATOM 2025 N N . ASP A 1 252 ? 32.417 4.780 -25.620 1.00 75.81 252 ASP A N 1
ATOM 2026 C CA . ASP A 1 252 ? 33.130 5.493 -26.689 1.00 75.81 252 ASP A CA 1
ATOM 2027 C C . ASP A 1 252 ? 32.233 6.469 -27.477 1.00 75.81 252 ASP A C 1
ATOM 2029 O O . ASP A 1 252 ? 32.741 7.404 -28.085 1.00 75.81 252 ASP A O 1
ATOM 2033 N N . ARG A 1 253 ? 30.906 6.264 -27.490 1.00 71.50 253 ARG A N 1
ATOM 2034 C CA . ARG A 1 253 ? 29.936 7.166 -28.146 1.00 71.50 253 ARG A CA 1
ATOM 2035 C C . ARG A 1 253 ? 29.432 8.285 -27.240 1.00 71.50 253 ARG A C 1
ATOM 2037 O O . ARG A 1 253 ? 29.013 9.325 -27.735 1.00 71.50 253 ARG A O 1
ATOM 2044 N N . LEU A 1 254 ? 29.374 8.015 -25.938 1.00 71.31 254 LEU A N 1
ATOM 2045 C CA . LEU A 1 254 ? 28.837 8.922 -24.921 1.00 71.31 254 LEU A CA 1
ATOM 2046 C C . LEU A 1 254 ? 29.921 9.802 -24.264 1.00 71.31 254 LEU A C 1
ATOM 2048 O O . LEU A 1 254 ? 29.576 10.627 -23.415 1.00 71.31 254 LEU A O 1
ATOM 2052 N N . CYS A 1 255 ? 31.200 9.600 -24.603 1.00 56.44 255 CYS A N 1
ATOM 2053 C CA . CYS A 1 255 ? 32.330 10.469 -24.242 1.00 56.44 255 CYS A CA 1
ATOM 2054 C C . CYS A 1 255 ? 32.701 11.382 -25.412 1.00 56.44 255 CYS A C 1
ATOM 2056 O O . CYS A 1 255 ? 33.123 12.522 -25.120 1.00 56.44 255 CYS A O 1
#

Radius of gyration: 28.77 Å; chains: 1; bounding box: 85×78×64 Å

Secondary structure (DSSP, 8-state):
-PPP-----------------------TT-TTS-HHHHHHHHHHHHHHHS-SSHHHHHHHHHHHHHHHHTS-GGGS---STT--SS-HHHHHHHHHHHHHHHHHHHT--SSSS-HHHHS--GGGTPPPHHHHHHHHHHHHHHHHHHHHHHHHHHHHHHHHHH-SS-----HHHHHHHHHHH-TTSHHHHSEEE-SSSSPEEHHHHHHHHHHHHHTT----HHHHHHHTT--HHHHHH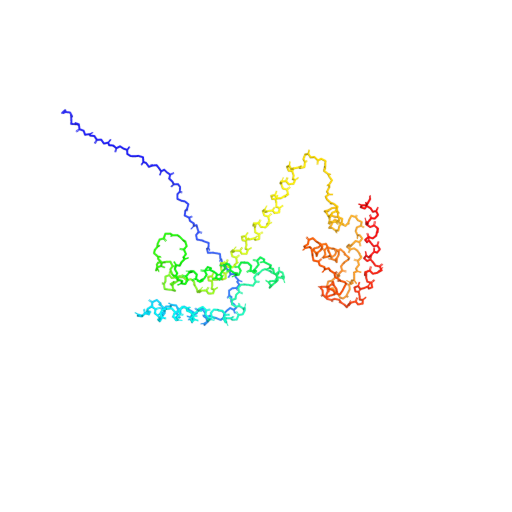HIIIIIHHHHHHHHHHH-